Protein AF-A0A183U021-F1 (afdb_monomer_lite)

pLDDT: mean 87.85, std 13.64, range [35.78, 98.44]

Foldseek 3Di:
DDDPPCPCALVVLLVVLLVVQVVCCVVPVDGDSPVSSVVVCVVPNRNHPDPVSSVVSVVVNVCCVLCVDDDDDPVCVVVLVVLCVDPVSVVVVVVVVVSNVVSVVVPDDDDDCVQQVVCVPPLNVVQDPDNVQGDGPVFAAFQDDDWDPGPRLGDHRWGQCQDPPGGSPDIGHDDGDPRCPRSVVSCCVVVVPPDDDDPDPPPPPPPVPPPPD

Sequence (213 aa):
MGDAFSNGGGRSGAFIALDANLELMKKTDQIDVYEYAKTMVNSRPHLVDSVDQYQFIYDALAEAVLCNIEPIAMWQLKERSSMYKARRDRQLMEAQDAYENKLLVMLTPTLRIGDCAGGHRLENRGKNRDVMVVPPDHARPYLQTLHGESKDYTYINAVEVDGFTRKNEFIVTEWPKLSTIDSFWTLVFDHSCHTIVNLSNQGNSRVSRLNYS

Secondary structure (DSSP, 8-state):
-------S-THHHHHHHHHHHHHHHHHHS---HHHHHHHHHHHSTTSS--HHHHHHHHHHHHHHHHH---PPPGGGHHHHHHHTTSHHHHHHHHHHHHHHHHHHHHHSPPPPTTTTHHHHSHHHHTT-S-TT----TTTPPPP-S--SS-S-TT--SEEEE--SSSTT-EEEEPPPPGGGHHHHHHHHHHTT---------GGGTTSGGGS--

Structure (mmCIF, N/CA/C/O backbone):
data_AF-A0A183U021-F1
#
_entry.id   AF-A0A183U021-F1
#
loop_
_atom_site.group_PDB
_atom_site.id
_atom_site.type_symbol
_atom_site.label_atom_id
_atom_site.label_alt_id
_atom_site.label_comp_id
_atom_site.label_asym_id
_atom_site.label_entity_id
_atom_site.label_seq_id
_atom_site.pdbx_PDB_ins_code
_atom_site.Cartn_x
_atom_site.Cartn_y
_atom_site.Cartn_z
_atom_site.occupancy
_atom_site.B_iso_or_equiv
_atom_site.auth_seq_id
_atom_site.auth_comp_id
_atom_site.auth_asym_id
_atom_site.auth_atom_id
_atom_site.pdbx_PDB_model_num
ATOM 1 N N . MET A 1 1 ? -22.119 -6.445 -17.252 1.00 36.25 1 MET A N 1
ATOM 2 C CA . MET A 1 1 ? -22.147 -7.099 -15.927 1.00 36.25 1 MET A CA 1
ATOM 3 C C . MET A 1 1 ? -22.820 -6.098 -15.010 1.00 36.25 1 MET A C 1
ATOM 5 O O . MET A 1 1 ? -22.383 -4.958 -15.012 1.00 36.25 1 MET A O 1
ATOM 9 N N . GLY A 1 2 ? -23.987 -6.451 -14.467 1.00 39.41 2 GLY A N 1
ATOM 10 C CA . GLY A 1 2 ? -24.996 -5.491 -14.005 1.00 39.41 2 GLY A CA 1
ATOM 11 C C . GLY A 1 2 ? -24.520 -4.563 -12.893 1.00 39.41 2 GLY A C 1
ATOM 12 O O . GLY A 1 2 ? -23.784 -4.989 -12.005 1.00 39.41 2 GLY A O 1
ATOM 13 N N . ASP A 1 3 ? -24.981 -3.316 -12.953 1.00 41.06 3 ASP A N 1
ATOM 14 C CA . ASP A 1 3 ? -24.876 -2.354 -11.865 1.00 41.06 3 ASP A CA 1
ATOM 15 C C . ASP A 1 3 ? -25.436 -2.987 -10.588 1.00 41.06 3 ASP A C 1
ATOM 17 O O . ASP A 1 3 ? -26.633 -3.260 -10.470 1.00 41.06 3 ASP A O 1
ATOM 21 N N . ALA A 1 4 ? -24.552 -3.276 -9.633 1.00 50.56 4 ALA A N 1
ATOM 22 C CA . ALA A 1 4 ? -24.948 -3.704 -8.305 1.00 50.56 4 ALA A CA 1
ATOM 23 C C . ALA A 1 4 ? -25.641 -2.518 -7.625 1.00 50.56 4 ALA A C 1
ATOM 25 O O . ALA A 1 4 ? -24.990 -1.652 -7.036 1.00 50.56 4 ALA A O 1
ATOM 26 N N . PHE A 1 5 ? -26.968 -2.451 -7.731 1.00 52.06 5 PHE A N 1
ATOM 27 C CA . PHE A 1 5 ? -27.767 -1.527 -6.939 1.00 52.06 5 PHE A CA 1
ATOM 28 C C . PHE A 1 5 ? -27.429 -1.750 -5.459 1.00 52.06 5 PHE A C 1
ATOM 30 O O . PHE A 1 5 ? -27.708 -2.803 -4.887 1.00 52.06 5 PHE A O 1
ATOM 37 N N . SER A 1 6 ? -26.776 -0.762 -4.844 1.00 72.25 6 SER A N 1
ATOM 38 C CA . SER A 1 6 ? -26.414 -0.781 -3.429 1.00 72.25 6 SER A CA 1
ATOM 39 C C . SER A 1 6 ? -27.700 -0.730 -2.603 1.00 72.25 6 SER A C 1
ATOM 41 O O . SER A 1 6 ? -28.287 0.333 -2.430 1.00 72.25 6 SER A O 1
ATOM 43 N N . ASN A 1 7 ? -28.149 -1.873 -2.087 1.00 75.50 7 ASN A N 1
ATOM 44 C CA . ASN A 1 7 ? -29.400 -2.030 -1.328 1.00 75.50 7 ASN A CA 1
ATOM 45 C C . ASN A 1 7 ? -29.380 -1.382 0.077 1.00 75.50 7 ASN A C 1
ATOM 47 O O . ASN A 1 7 ? -30.293 -1.602 0.875 1.00 75.50 7 ASN A O 1
ATOM 51 N N . GLY A 1 8 ? -28.341 -0.606 0.403 1.00 76.25 8 GLY A N 1
ATOM 52 C CA . GLY A 1 8 ? -28.114 -0.035 1.735 1.00 76.25 8 GLY A CA 1
ATOM 53 C C . GLY A 1 8 ? -27.803 -1.080 2.813 1.00 76.25 8 GLY A C 1
ATOM 54 O O . GLY A 1 8 ? -27.891 -0.763 3.996 1.00 76.25 8 GLY A O 1
ATOM 55 N N . GLY A 1 9 ? -27.484 -2.315 2.414 1.00 80.50 9 GLY A N 1
ATOM 56 C CA . GLY A 1 9 ? -26.961 -3.394 3.248 1.00 80.50 9 GLY A CA 1
ATOM 57 C C . GLY A 1 9 ? -25.499 -3.708 2.915 1.00 80.50 9 GLY A C 1
ATOM 58 O O . GLY A 1 9 ? -24.868 -3.048 2.081 1.00 80.50 9 GLY A O 1
ATOM 59 N N . GLY A 1 10 ? -24.927 -4.690 3.605 1.00 86.12 10 GLY A N 1
ATOM 60 C CA . GLY A 1 10 ? -23.540 -5.117 3.446 1.00 86.12 10 GLY A CA 1
ATOM 61 C C . GLY A 1 10 ? -22.522 -4.089 3.939 1.00 86.12 10 GLY A C 1
ATOM 62 O O . GLY A 1 10 ? -22.093 -4.138 5.087 1.00 86.12 10 GLY A O 1
ATOM 63 N N . ARG A 1 11 ? -22.146 -3.118 3.091 1.00 88.38 11 ARG A N 1
ATOM 64 C CA . ARG A 1 11 ? -21.171 -2.062 3.448 1.00 88.38 11 ARG A CA 1
ATOM 65 C C . ARG A 1 11 ? -21.689 -1.156 4.562 1.00 88.38 11 ARG A C 1
ATOM 67 O O . ARG A 1 11 ? -20.953 -0.843 5.489 1.00 88.38 11 ARG A O 1
ATOM 74 N N . SER A 1 12 ? -22.960 -0.759 4.480 1.00 90.75 12 SER A N 1
ATOM 75 C CA . SER A 1 12 ? -23.596 0.054 5.521 1.00 90.75 12 SER A CA 1
ATOM 76 C C . SER A 1 12 ? -23.702 -0.709 6.839 1.00 90.75 12 SER A C 1
ATOM 78 O O . SER A 1 12 ? -23.465 -0.126 7.889 1.00 90.75 12 SER A O 1
ATOM 80 N N . GLY A 1 13 ? -24.000 -2.012 6.794 1.00 91.56 13 GLY A N 1
ATOM 81 C CA . GLY A 1 13 ? -24.032 -2.846 7.994 1.00 91.56 13 GLY A CA 1
ATOM 82 C C . GLY A 1 13 ? -22.661 -3.041 8.613 1.00 91.56 13 GLY A C 1
ATOM 83 O O . GLY A 1 13 ? -22.530 -2.865 9.815 1.00 91.56 13 GLY A O 1
ATOM 84 N N . ALA A 1 14 ? -21.636 -3.312 7.801 1.00 92.25 14 ALA A N 1
ATOM 85 C CA . ALA A 1 14 ? -20.259 -3.387 8.276 1.00 92.25 14 ALA A CA 1
ATOM 86 C C . ALA A 1 14 ? -19.820 -2.077 8.944 1.00 92.25 14 ALA A C 1
ATOM 88 O O . ALA A 1 14 ? -19.274 -2.107 10.039 1.00 92.25 14 ALA A O 1
ATOM 89 N N . PHE A 1 15 ? -20.133 -0.926 8.342 1.00 92.88 15 PHE A N 1
ATOM 90 C CA . PHE A 1 15 ? -19.835 0.377 8.936 1.00 92.88 15 PHE A CA 1
ATOM 91 C C . PHE A 1 15 ? -20.533 0.583 10.290 1.00 92.88 15 PHE A C 1
ATOM 93 O O . PHE A 1 15 ? -19.874 0.933 11.263 1.00 92.88 15 PHE A O 1
ATOM 100 N N . ILE A 1 16 ? -21.844 0.325 10.372 1.00 92.94 16 ILE A N 1
ATOM 101 C CA . ILE A 1 16 ? -22.611 0.471 11.622 1.00 92.94 16 ILE A CA 1
ATOM 102 C C . ILE A 1 16 ? -22.095 -0.502 12.693 1.00 92.94 16 ILE A C 1
ATOM 104 O O . ILE A 1 16 ? -21.970 -0.123 13.855 1.00 92.94 16 ILE A O 1
ATOM 108 N N . ALA A 1 17 ? -21.767 -1.739 12.309 1.00 93.75 17 ALA A N 1
ATOM 109 C CA . ALA A 1 17 ? -21.214 -2.747 13.210 1.00 93.75 17 ALA A CA 1
ATOM 110 C C . ALA A 1 17 ? -19.891 -2.297 13.827 1.00 93.75 17 ALA A C 1
ATOM 112 O O . ALA A 1 17 ? -19.693 -2.445 15.034 1.00 93.75 17 ALA A O 1
ATOM 113 N N . LEU A 1 18 ? -19.003 -1.757 12.990 1.00 94.56 18 LEU A N 1
ATOM 114 C CA . LEU A 1 18 ? -17.706 -1.242 13.402 1.00 94.56 18 LEU A CA 1
ATOM 115 C C . LEU A 1 18 ? -17.866 -0.061 14.352 1.00 94.56 18 LEU A C 1
ATOM 117 O O . LEU A 1 18 ? -17.323 -0.093 15.451 1.00 94.56 18 LEU A O 1
ATOM 121 N N . ASP A 1 19 ? -18.650 0.940 13.962 1.00 94.62 19 ASP A N 1
ATOM 122 C CA . ASP A 1 19 ? -18.864 2.149 14.757 1.00 94.62 19 ASP A CA 1
ATOM 123 C C . ASP A 1 19 ? -19.450 1.825 16.140 1.00 94.62 19 ASP A C 1
ATOM 125 O O . ASP A 1 19 ? -18.900 2.222 17.170 1.00 94.62 19 ASP A O 1
ATOM 129 N N . ALA A 1 20 ? -20.490 0.987 16.182 1.00 94.19 20 ALA A N 1
ATOM 130 C CA . ALA A 1 20 ? -21.131 0.591 17.431 1.00 94.19 20 ALA A CA 1
ATOM 131 C C . ALA A 1 20 ? -20.189 -0.189 18.366 1.00 94.19 20 ALA A C 1
ATOM 133 O O . ALA A 1 20 ? -20.184 0.052 19.575 1.00 94.19 20 ALA A O 1
ATOM 134 N N . ASN A 1 21 ? -19.362 -1.092 17.825 1.00 95.44 21 ASN A N 1
ATOM 135 C CA . ASN A 1 21 ? -18.386 -1.835 18.627 1.00 95.44 21 ASN A CA 1
ATOM 136 C C . ASN A 1 21 ? -17.225 -0.949 19.100 1.00 95.44 21 ASN A C 1
ATOM 138 O O . ASN A 1 21 ? -16.778 -1.098 20.234 1.00 95.44 21 ASN A O 1
ATOM 142 N N . LEU A 1 22 ? -16.762 0.003 18.285 1.00 93.69 22 LEU A N 1
ATOM 143 C CA . LEU A 1 22 ? -15.733 0.964 18.694 1.00 93.69 22 LEU A CA 1
ATOM 144 C C . LEU A 1 22 ? -16.237 1.902 19.797 1.00 93.69 22 LEU A C 1
ATOM 146 O O . LEU A 1 22 ? -15.482 2.245 20.709 1.00 93.69 22 LEU A O 1
ATOM 150 N N . GLU A 1 23 ? -17.506 2.314 19.753 1.00 93.62 23 GLU A N 1
ATOM 151 C CA . GLU A 1 23 ? -18.123 3.056 20.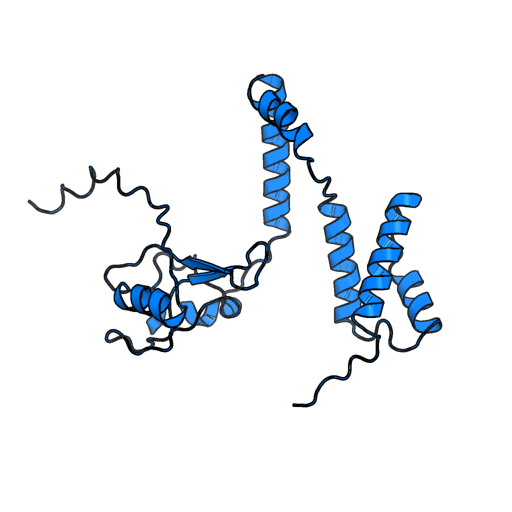853 1.00 93.62 23 GLU A CA 1
ATOM 152 C C . GLU A 1 23 ? -18.264 2.220 22.126 1.00 93.62 23 GLU A C 1
ATOM 154 O O . GLU A 1 23 ? -18.014 2.739 23.219 1.00 93.62 23 GLU A O 1
ATOM 159 N N . LEU A 1 24 ? -18.675 0.953 22.000 1.00 93.44 24 LEU A N 1
ATOM 160 C CA . LEU A 1 24 ? -18.778 0.041 23.137 1.00 93.44 24 LEU A CA 1
ATOM 161 C C . LEU A 1 24 ? -17.409 -0.125 23.802 1.00 93.44 24 LEU A C 1
ATOM 163 O O . LEU A 1 24 ? -17.285 0.099 25.003 1.00 93.44 24 LEU A O 1
ATOM 167 N N . MET A 1 25 ? -16.372 -0.397 23.010 1.00 93.56 25 MET A N 1
ATOM 168 C CA . MET A 1 25 ? -14.994 -0.523 23.479 1.00 93.56 25 MET A CA 1
ATOM 169 C C . MET A 1 25 ? -14.553 0.711 24.276 1.00 93.56 25 MET A C 1
ATOM 171 O O . MET A 1 25 ? -14.042 0.578 25.382 1.00 93.56 25 MET A O 1
ATOM 175 N N . LYS A 1 26 ? -14.834 1.925 23.786 1.00 91.06 26 LYS A N 1
ATOM 176 C CA . LYS A 1 26 ? -14.498 3.170 24.504 1.00 91.06 26 LYS A CA 1
ATOM 177 C C . LYS A 1 26 ? -15.216 3.324 25.850 1.00 91.06 26 LYS A C 1
ATOM 179 O O . LYS A 1 26 ? -14.703 4.013 26.727 1.00 91.06 26 LYS A O 1
ATOM 184 N N . LYS A 1 27 ? -16.418 2.758 26.003 1.00 93.25 27 LYS A N 1
ATOM 185 C CA . LYS A 1 27 ? -17.260 2.916 27.205 1.00 93.25 27 LYS A CA 1
ATOM 186 C C . LYS A 1 27 ? -17.056 1.797 28.223 1.00 93.25 27 LYS A C 1
ATOM 188 O O . LYS A 1 27 ? -17.118 2.061 29.421 1.00 93.25 27 LYS A O 1
ATOM 193 N N . THR A 1 28 ? -16.875 0.563 27.761 1.00 93.94 28 THR A N 1
ATOM 194 C CA . THR A 1 28 ? -16.909 -0.638 28.609 1.00 93.94 28 THR A CA 1
ATOM 195 C C . THR A 1 28 ? -15.689 -1.536 28.456 1.00 93.94 28 THR A C 1
ATOM 197 O O . THR A 1 28 ? -15.641 -2.557 29.135 1.00 93.94 28 THR A O 1
ATOM 200 N N . ASP A 1 29 ? -14.738 -1.195 27.579 1.00 90.62 29 ASP A N 1
ATOM 201 C CA . ASP A 1 29 ? -13.562 -2.019 27.254 1.00 90.62 29 ASP A CA 1
ATOM 202 C C . ASP A 1 29 ? -13.941 -3.439 26.785 1.00 90.62 29 ASP A C 1
ATOM 204 O O . ASP A 1 29 ? -13.293 -4.436 27.093 1.00 90.62 29 ASP A O 1
ATOM 208 N N . GLN A 1 30 ? -15.070 -3.546 26.071 1.00 92.31 30 GLN A N 1
ATOM 209 C CA . GLN A 1 30 ? -15.606 -4.804 25.546 1.00 92.31 30 GLN A CA 1
ATOM 210 C C . GLN A 1 30 ? -16.007 -4.650 24.080 1.00 92.31 30 GLN A C 1
ATOM 212 O O . GLN A 1 30 ? -16.385 -3.569 23.634 1.00 92.31 30 GLN A O 1
ATOM 217 N N . ILE A 1 31 ? -15.944 -5.759 23.347 1.00 93.19 31 ILE A N 1
ATOM 218 C CA . ILE A 1 31 ? -16.378 -5.880 21.953 1.00 93.19 31 ILE A CA 1
ATOM 219 C C . ILE A 1 31 ? -17.309 -7.091 21.870 1.00 93.19 31 ILE A C 1
ATOM 221 O O . ILE A 1 31 ? -16.981 -8.153 22.398 1.00 93.19 31 ILE A O 1
ATOM 225 N N . ASP A 1 32 ? -18.445 -6.947 21.187 1.00 93.12 32 ASP A N 1
ATOM 226 C CA . ASP A 1 32 ? -19.405 -8.035 20.968 1.00 93.12 32 ASP A CA 1
ATOM 227 C C . ASP A 1 32 ? -19.948 -8.003 19.534 1.00 93.12 32 ASP A C 1
ATOM 229 O O . ASP A 1 32 ? -21.079 -7.606 19.247 1.00 93.12 32 ASP A O 1
ATOM 233 N N . VAL A 1 33 ? -19.111 -8.435 18.591 1.00 93.69 33 VAL A N 1
ATOM 234 C CA . VAL A 1 33 ? -19.465 -8.428 17.165 1.00 93.69 33 VAL A CA 1
ATOM 235 C C . VAL A 1 33 ? -20.718 -9.261 16.882 1.00 93.69 33 VAL A C 1
ATOM 237 O O . VAL A 1 33 ? -21.526 -8.882 16.033 1.00 93.69 33 VAL A O 1
ATOM 240 N N . TYR A 1 34 ? -20.908 -10.372 17.599 1.00 92.81 34 TYR A N 1
ATOM 241 C CA . TYR A 1 34 ? -22.006 -11.300 17.350 1.00 92.81 34 TYR A CA 1
ATOM 242 C C . TYR A 1 34 ? -23.359 -10.704 17.738 1.00 92.81 34 TYR A C 1
ATOM 244 O O . TYR A 1 34 ? -24.281 -10.704 16.916 1.00 92.81 34 TYR A O 1
ATOM 252 N N . GLU A 1 35 ? -23.494 -10.169 18.954 1.00 92.00 35 GLU A N 1
ATOM 253 C CA . GLU A 1 35 ? -24.783 -9.643 19.408 1.00 92.00 35 GLU A CA 1
ATOM 254 C C . GLU A 1 35 ? -25.172 -8.379 18.629 1.00 92.00 35 GLU A C 1
ATOM 256 O O . GLU A 1 35 ? -26.341 -8.215 18.258 1.00 92.00 35 GLU A O 1
ATOM 261 N N . TYR A 1 36 ? -24.198 -7.535 18.262 1.00 90.81 36 TYR A N 1
ATOM 262 C CA . TYR A 1 36 ? -24.445 -6.403 17.365 1.00 90.81 36 TYR A CA 1
ATOM 263 C C . TYR A 1 36 ? -24.876 -6.865 15.971 1.00 90.81 36 TYR A C 1
ATOM 265 O O . TYR A 1 36 ? -25.894 -6.382 15.470 1.00 90.81 36 TYR A O 1
ATOM 273 N N . ALA A 1 37 ? -24.170 -7.821 15.352 1.00 90.75 37 ALA A N 1
ATOM 274 C CA . ALA A 1 37 ? -24.537 -8.377 14.045 1.00 90.75 37 ALA A CA 1
ATOM 275 C C . ALA A 1 37 ? -25.954 -8.963 14.054 1.00 90.75 37 ALA A C 1
ATOM 277 O O . ALA A 1 37 ? -26.769 -8.644 13.186 1.00 90.75 37 ALA A O 1
ATOM 278 N N . LYS A 1 38 ? -26.284 -9.750 15.079 1.00 90.94 38 LYS A N 1
ATOM 279 C CA . LYS A 1 38 ? -27.615 -10.328 15.276 1.00 90.94 38 LYS A CA 1
ATOM 280 C C . LYS A 1 38 ? -28.687 -9.249 15.430 1.00 90.94 38 LYS A C 1
ATOM 282 O O . LYS A 1 38 ? -29.719 -9.310 14.764 1.00 90.94 38 LYS A O 1
ATOM 287 N N . THR A 1 39 ? -28.441 -8.240 16.263 1.00 91.56 39 THR A N 1
ATOM 288 C CA . THR A 1 39 ? -29.362 -7.111 16.470 1.00 91.56 39 THR A CA 1
ATOM 289 C C . THR A 1 39 ? -29.603 -6.336 15.175 1.00 91.56 39 THR A C 1
ATOM 291 O O . THR A 1 39 ? -30.745 -6.001 14.849 1.00 91.56 39 THR A O 1
ATOM 294 N N . MET A 1 40 ? -28.551 -6.098 14.393 1.00 89.44 40 MET A N 1
ATOM 295 C CA . MET A 1 40 ? -28.640 -5.428 13.097 1.00 89.44 40 MET A CA 1
ATOM 296 C C . MET A 1 40 ? -29.451 -6.228 12.076 1.00 89.44 40 MET A C 1
ATOM 298 O O . MET A 1 40 ? -30.346 -5.665 11.449 1.00 89.44 40 MET A O 1
ATOM 302 N N . VAL A 1 41 ? -29.189 -7.532 11.939 1.00 89.50 41 VAL A N 1
ATOM 303 C CA . VAL A 1 41 ? -29.922 -8.408 11.007 1.00 89.50 41 VAL A CA 1
ATOM 304 C C . VAL A 1 41 ? -31.398 -8.534 11.401 1.00 89.50 41 VAL A C 1
ATOM 306 O O . VAL A 1 41 ? -32.262 -8.519 10.526 1.00 89.50 41 VAL A O 1
ATOM 309 N N . ASN A 1 42 ? -31.701 -8.575 12.703 1.00 90.94 42 ASN A N 1
ATOM 310 C CA . ASN A 1 42 ? -33.078 -8.563 13.209 1.00 90.94 42 ASN A CA 1
ATOM 311 C C . ASN A 1 42 ? -33.797 -7.235 12.936 1.00 90.94 42 ASN A C 1
ATOM 313 O O . ASN A 1 42 ? -35.000 -7.225 12.689 1.00 90.94 42 ASN A O 1
ATOM 317 N N . SER A 1 43 ? -33.070 -6.116 12.985 1.00 89.88 43 SER A N 1
ATOM 318 C CA . SER A 1 43 ? -33.632 -4.783 12.730 1.00 89.88 43 SER A CA 1
ATOM 319 C C . SER A 1 43 ? -33.867 -4.544 11.239 1.00 89.88 43 SER A C 1
ATOM 321 O O . SER A 1 43 ? -34.841 -3.900 10.851 1.00 89.88 43 SER A O 1
ATOM 323 N N . ARG A 1 44 ? -32.973 -5.060 10.389 1.00 89.00 44 ARG A N 1
ATOM 324 C CA . ARG A 1 44 ? -33.093 -5.002 8.935 1.00 89.00 44 ARG A CA 1
ATOM 325 C C . ARG A 1 44 ? -32.407 -6.219 8.300 1.00 89.00 44 ARG A C 1
ATOM 327 O O . ARG A 1 44 ? -31.180 -6.320 8.367 1.00 89.00 44 ARG A O 1
ATOM 334 N N . PRO A 1 45 ? -33.160 -7.099 7.619 1.00 86.69 45 PRO A N 1
ATOM 335 C CA . PRO A 1 45 ? -32.580 -8.224 6.894 1.00 86.69 45 PRO A CA 1
ATOM 336 C C . PRO 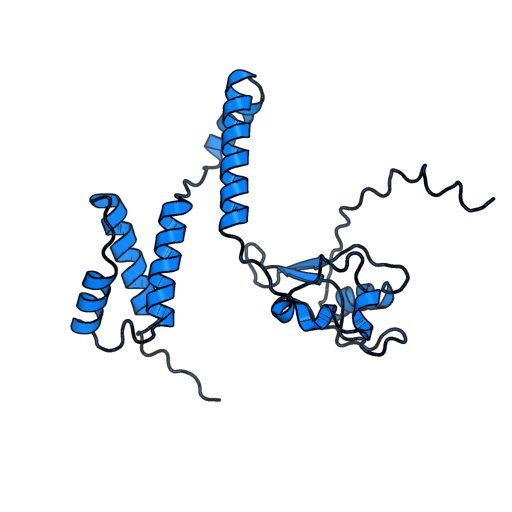A 1 45 ? -31.498 -7.782 5.895 1.00 86.69 45 PRO A C 1
ATOM 338 O O . PRO A 1 45 ? -31.606 -6.711 5.291 1.00 86.69 45 PRO A O 1
ATOM 341 N N . HIS A 1 46 ? -30.480 -8.626 5.701 1.00 85.50 46 HIS A N 1
ATOM 342 C CA . HIS A 1 46 ? -29.357 -8.419 4.768 1.00 85.50 46 HIS A CA 1
ATOM 343 C C . HIS A 1 46 ? -28.409 -7.250 5.100 1.00 85.50 46 HIS A C 1
ATOM 345 O O . HIS A 1 46 ? -27.694 -6.755 4.224 1.00 85.50 46 HIS A O 1
ATOM 351 N N . LEU A 1 47 ? -28.369 -6.788 6.358 1.00 86.62 47 LEU A N 1
ATOM 352 C CA . LEU A 1 47 ? -27.414 -5.749 6.761 1.00 86.62 47 LEU A CA 1
ATOM 353 C C . LEU A 1 47 ? -25.969 -6.272 6.811 1.00 86.62 47 LEU A C 1
ATOM 355 O O . LEU A 1 47 ? -25.072 -5.582 6.335 1.00 86.62 47 LEU A O 1
ATOM 359 N N . VAL A 1 48 ? -25.763 -7.496 7.305 1.00 87.88 48 VAL A N 1
ATOM 360 C CA . VAL A 1 48 ? -24.505 -8.255 7.222 1.00 87.88 48 VAL A CA 1
ATOM 361 C C . VAL A 1 48 ? -24.859 -9.625 6.651 1.00 87.88 48 VAL A C 1
ATOM 363 O O . VAL A 1 48 ? -25.497 -10.428 7.325 1.00 87.88 48 VAL A O 1
ATOM 366 N N . ASP A 1 49 ? -24.542 -9.836 5.377 1.00 85.75 49 ASP A N 1
ATOM 367 C CA . ASP A 1 49 ? -25.044 -10.972 4.584 1.00 85.75 49 ASP A CA 1
ATOM 368 C C . ASP A 1 49 ? -23.918 -11.950 4.210 1.00 85.75 49 ASP A C 1
ATOM 370 O O . ASP A 1 49 ? -24.125 -13.160 4.171 1.00 85.75 49 ASP A O 1
ATOM 374 N N . SER A 1 50 ? -22.697 -11.439 4.024 1.00 90.06 50 SER A N 1
ATOM 375 C CA . SER A 1 50 ? -21.546 -12.254 3.629 1.00 90.06 50 SER A CA 1
ATOM 376 C C . SER A 1 50 ? -20.639 -12.606 4.807 1.00 90.06 50 SER A C 1
ATOM 378 O O . SER A 1 50 ? -20.369 -11.774 5.678 1.00 90.06 50 SER A O 1
ATOM 380 N N . VAL A 1 51 ? -20.079 -13.819 4.766 1.00 91.62 51 VAL A N 1
ATOM 381 C CA . VAL A 1 51 ? -18.987 -14.246 5.653 1.00 91.62 51 VAL A CA 1
ATOM 382 C C . VAL A 1 51 ? -17.797 -13.293 5.543 1.00 91.62 51 VAL A C 1
ATOM 384 O O . VAL A 1 51 ? -17.226 -12.941 6.568 1.00 91.62 51 VAL A O 1
ATOM 387 N N . ASP A 1 52 ? -17.487 -12.796 4.345 1.00 91.81 52 ASP A N 1
ATOM 388 C CA . ASP A 1 52 ? -16.373 -11.865 4.129 1.00 91.81 52 ASP A CA 1
ATOM 389 C C . ASP A 1 52 ? -16.619 -10.519 4.826 1.00 91.81 52 ASP A C 1
ATOM 391 O O . ASP A 1 52 ? -15.700 -9.912 5.365 1.00 91.81 52 ASP A O 1
ATOM 395 N N . GLN A 1 53 ? -17.874 -10.052 4.861 1.00 91.81 53 GLN A N 1
ATOM 396 C CA . GLN A 1 53 ? -18.240 -8.832 5.592 1.00 91.81 53 GLN A CA 1
ATOM 397 C C . GLN A 1 53 ? -18.116 -9.047 7.096 1.00 91.81 53 GLN A C 1
ATOM 399 O O . GLN A 1 53 ? -17.626 -8.172 7.802 1.00 91.81 53 GLN A O 1
ATOM 404 N N . TYR A 1 54 ? -18.555 -10.208 7.581 1.00 93.44 54 TYR A N 1
ATOM 405 C CA . TYR A 1 54 ? -18.440 -10.566 8.988 1.00 93.44 54 TYR A CA 1
ATOM 406 C C . TYR A 1 54 ? -16.969 -10.670 9.413 1.00 93.44 54 TYR A C 1
ATOM 408 O O . TYR A 1 54 ? -16.586 -10.055 10.402 1.00 93.44 54 TYR A O 1
ATOM 416 N N . GLN A 1 55 ? -16.131 -11.357 8.629 1.00 94.62 55 GLN A N 1
ATOM 417 C CA . GLN A 1 55 ? -14.681 -11.437 8.837 1.00 94.62 55 GLN A CA 1
ATOM 418 C C . GLN A 1 55 ? -14.027 -10.054 8.814 1.00 94.62 55 GLN A C 1
ATOM 420 O O . GLN A 1 55 ? -13.314 -9.713 9.750 1.00 94.62 55 GLN A O 1
ATOM 425 N N . PHE A 1 56 ? -14.363 -9.217 7.828 1.00 94.62 56 PHE A N 1
ATOM 426 C CA . PHE A 1 56 ? -13.859 -7.847 7.748 1.00 94.62 56 PHE A CA 1
ATOM 427 C C . PHE A 1 56 ? -14.169 -7.026 9.009 1.00 94.62 56 PHE A C 1
ATOM 429 O O . PHE A 1 56 ? -13.318 -6.263 9.458 1.00 94.62 56 PHE A O 1
ATOM 436 N N . ILE A 1 57 ? -15.357 -7.185 9.610 1.00 95.00 57 ILE A N 1
ATOM 437 C CA . ILE A 1 57 ? -15.698 -6.493 10.863 1.00 95.00 57 ILE A CA 1
ATOM 438 C C . ILE A 1 57 ? -14.760 -6.931 11.998 1.00 95.00 57 ILE A C 1
ATOM 440 O O . ILE A 1 57 ? -14.280 -6.080 12.746 1.00 95.00 57 ILE A O 1
ATOM 444 N N . TYR A 1 58 ? -14.473 -8.231 12.123 1.00 95.00 58 TYR A N 1
ATOM 445 C CA . TYR A 1 58 ? -13.512 -8.726 13.116 1.00 95.00 58 TYR A CA 1
ATOM 446 C C . TYR A 1 58 ? -12.104 -8.198 12.863 1.00 95.00 58 TYR A C 1
ATOM 448 O O . TYR A 1 58 ? -11.480 -7.697 13.796 1.00 95.00 58 TYR A O 1
ATOM 456 N N . ASP A 1 59 ? -11.625 -8.286 11.624 1.00 93.69 59 ASP A N 1
ATOM 457 C CA . ASP A 1 59 ? -10.267 -7.882 11.263 1.00 93.69 59 ASP A CA 1
ATOM 458 C C . ASP A 1 59 ? -10.057 -6.382 11.504 1.00 93.69 59 ASP A C 1
ATOM 460 O O . ASP A 1 59 ? -9.080 -5.987 12.138 1.00 93.69 59 ASP A O 1
ATOM 464 N N . ALA A 1 60 ? -11.016 -5.544 11.101 1.00 94.38 60 ALA A N 1
ATOM 465 C CA . ALA A 1 60 ? -10.935 -4.100 11.300 1.00 94.38 60 ALA A CA 1
ATOM 466 C C . ALA A 1 60 ? -11.034 -3.691 12.783 1.00 94.38 60 ALA A C 1
ATOM 468 O O . ALA A 1 60 ? -10.358 -2.751 13.201 1.00 94.38 60 ALA A O 1
ATOM 469 N N . LEU A 1 61 ? -11.830 -4.390 13.606 1.00 94.75 61 LEU A N 1
ATOM 470 C CA . LEU A 1 61 ? -11.849 -4.150 15.058 1.00 94.75 61 LEU A CA 1
ATOM 471 C C . LEU A 1 61 ? -10.550 -4.603 15.722 1.00 94.75 61 LEU A C 1
ATOM 473 O O . LEU A 1 61 ? -10.023 -3.886 16.570 1.00 94.75 61 LEU A O 1
ATOM 477 N N . ALA A 1 62 ? -10.023 -5.764 15.332 1.00 92.44 62 ALA A N 1
ATOM 478 C CA . ALA A 1 62 ? -8.746 -6.253 15.830 1.00 92.44 62 ALA A CA 1
ATOM 479 C C . ALA A 1 62 ? -7.617 -5.271 15.490 1.00 92.44 62 ALA A C 1
ATOM 481 O O . ALA A 1 62 ? -6.833 -4.921 16.369 1.00 92.44 62 ALA A O 1
ATOM 482 N N . GLU A 1 63 ? -7.573 -4.762 14.256 1.00 91.50 63 GLU A N 1
ATOM 483 C CA . GLU A 1 63 ? -6.616 -3.733 13.848 1.00 91.50 63 GLU A CA 1
ATOM 484 C C . GLU A 1 63 ? -6.789 -2.445 14.662 1.00 91.50 63 GLU A C 1
ATOM 486 O O . GLU A 1 63 ? -5.808 -1.920 15.183 1.00 91.50 63 GLU A O 1
ATOM 491 N N . ALA A 1 64 ? -8.021 -1.963 14.856 1.00 91.12 64 ALA A N 1
ATOM 492 C CA . ALA A 1 64 ? -8.276 -0.760 15.648 1.00 91.12 64 ALA A CA 1
ATOM 493 C C . ALA A 1 64 ? -7.783 -0.892 17.102 1.00 91.12 64 ALA A C 1
ATOM 495 O O . ALA A 1 64 ? -7.172 0.041 17.628 1.00 91.12 64 ALA A O 1
ATOM 496 N N . VAL A 1 65 ? -7.999 -2.054 17.730 1.00 90.44 65 VAL A N 1
ATOM 497 C CA . VAL A 1 65 ? -7.526 -2.361 19.092 1.00 90.44 65 VAL A CA 1
ATOM 498 C C . VAL A 1 65 ? -6.001 -2.459 19.143 1.00 90.44 65 VAL A C 1
ATOM 500 O O . VAL A 1 65 ? -5.380 -1.917 20.054 1.00 90.44 65 VAL A O 1
ATOM 503 N N . LEU A 1 66 ? -5.385 -3.148 18.178 1.00 89.50 66 LEU A N 1
ATOM 504 C CA . LEU A 1 66 ? -3.936 -3.363 18.137 1.00 89.50 66 LEU A CA 1
ATOM 505 C C . LEU A 1 66 ? -3.166 -2.072 17.847 1.00 89.50 66 LEU A C 1
ATOM 507 O O . LEU A 1 66 ? -2.130 -1.822 18.464 1.00 89.50 66 LEU A O 1
ATOM 511 N N . CYS A 1 67 ? -3.661 -1.272 16.903 1.00 88.50 67 CYS A N 1
ATOM 512 C CA . CYS A 1 67 ? -3.042 -0.017 16.500 1.00 88.50 67 CYS A CA 1
ATOM 513 C C . CYS A 1 67 ? -3.221 1.073 17.550 1.00 88.50 67 CYS A C 1
ATOM 515 O O . CYS A 1 67 ? -2.289 1.850 17.743 1.00 88.50 67 CYS A O 1
ATOM 517 N N . ASN A 1 68 ? -4.397 1.140 18.192 1.00 84.94 68 ASN A N 1
ATOM 518 C CA . ASN A 1 68 ? -4.762 2.142 19.197 1.00 84.94 68 ASN A CA 1
ATOM 519 C C . ASN A 1 68 ? -4.171 3.534 18.888 1.00 84.94 68 ASN A C 1
ATOM 521 O O . ASN A 1 68 ? -3.427 4.113 19.681 1.00 84.94 68 ASN A O 1
ATOM 525 N N . ILE A 1 69 ? -4.415 4.016 17.664 1.00 81.44 69 ILE A N 1
ATOM 526 C CA . ILE A 1 69 ? -3.732 5.197 17.133 1.00 81.44 69 ILE A CA 1
ATOM 527 C C . ILE A 1 69 ? -4.217 6.425 17.892 1.00 81.44 69 ILE A C 1
ATOM 529 O O . ILE A 1 69 ? -5.386 6.798 17.800 1.00 81.44 69 ILE A O 1
ATOM 533 N N . GLU A 1 70 ? -3.290 7.102 18.559 1.00 83.25 70 GLU A N 1
ATOM 534 C CA . GLU A 1 70 ? -3.484 8.450 19.079 1.00 83.25 70 GLU A CA 1
ATOM 535 C C . GLU A 1 70 ? -2.775 9.442 18.147 1.00 83.25 70 GLU A C 1
ATOM 537 O O . GLU A 1 70 ? -1.544 9.554 18.178 1.00 83.25 70 GLU A O 1
ATOM 542 N N . PRO A 1 71 ? -3.513 10.149 17.266 1.00 86.19 71 PRO A N 1
ATOM 543 C CA . PRO A 1 71 ? -2.904 11.091 16.343 1.00 86.19 71 PRO A CA 1
ATOM 544 C C . PRO A 1 71 ? -2.174 12.199 17.097 1.00 86.19 71 PRO A C 1
ATOM 546 O O . PRO A 1 71 ? -2.736 12.860 17.971 1.00 86.19 71 PRO A O 1
ATOM 549 N N . ILE A 1 72 ? -0.926 12.443 16.709 1.00 87.88 72 ILE A N 1
ATOM 550 C CA . ILE A 1 72 ? -0.130 13.531 17.269 1.00 87.88 72 ILE A CA 1
ATOM 551 C C . ILE A 1 72 ? -0.568 14.823 16.596 1.00 87.88 72 ILE A C 1
ATOM 553 O O . ILE A 1 72 ? -0.422 15.000 15.384 1.00 87.88 72 ILE A O 1
ATOM 557 N N . ALA A 1 73 ? -1.066 15.760 17.386 1.00 92.75 73 ALA A N 1
ATOM 558 C CA . ALA A 1 73 ? -1.390 17.075 16.882 1.00 92.75 73 ALA A CA 1
ATOM 559 C C . ALA A 1 73 ? -0.122 17.897 16.603 1.00 92.75 73 ALA A C 1
ATOM 561 O O . ALA A 1 73 ? 0.894 17.779 17.291 1.00 92.75 73 ALA A O 1
ATOM 562 N N . MET A 1 74 ? -0.195 18.812 15.633 1.00 93.44 74 MET A N 1
ATOM 563 C CA . MET A 1 74 ? 0.962 19.607 15.191 1.00 93.44 74 MET A CA 1
ATOM 564 C C . MET A 1 74 ? 1.669 20.362 16.325 1.00 93.44 74 MET A C 1
ATOM 566 O O . MET A 1 74 ? 2.892 20.490 16.315 1.00 93.44 74 MET A O 1
ATOM 570 N N . TRP A 1 75 ? 0.928 20.845 17.326 1.00 91.56 75 TRP A N 1
ATOM 571 C CA . TRP A 1 75 ? 1.514 21.556 18.466 1.00 91.56 75 TRP A CA 1
ATOM 572 C C . TRP A 1 75 ? 2.332 20.645 19.395 1.00 91.56 75 TRP A C 1
ATOM 574 O O . TRP A 1 75 ? 3.277 21.118 20.024 1.00 91.56 75 TRP A O 1
ATOM 584 N N . GLN A 1 76 ? 2.023 19.346 19.445 1.00 92.19 76 GLN A N 1
ATOM 585 C CA . GLN A 1 76 ? 2.738 18.357 20.262 1.00 92.19 76 GLN A CA 1
ATOM 586 C C . GLN A 1 76 ? 4.077 17.948 19.628 1.00 92.19 76 GLN A C 1
ATOM 588 O O . GLN A 1 76 ? 4.981 17.484 20.324 1.00 92.19 76 GLN A O 1
ATOM 593 N N . LEU A 1 77 ? 4.261 18.167 18.319 1.00 90.19 77 LEU A N 1
ATOM 594 C CA . LEU A 1 77 ? 5.478 17.760 17.606 1.00 90.19 77 LEU A CA 1
ATOM 595 C C . LEU A 1 77 ? 6.748 18.400 18.168 1.00 90.19 77 LEU A C 1
ATOM 597 O O . LEU A 1 77 ? 7.798 17.758 18.181 1.00 90.19 77 LEU A O 1
ATOM 601 N N . LYS A 1 78 ? 6.678 19.647 18.651 1.00 89.94 78 LYS A N 1
ATOM 602 C CA . LYS A 1 78 ? 7.837 20.333 19.241 1.00 89.94 78 LYS A CA 1
ATOM 603 C C . LYS A 1 78 ? 8.328 19.613 20.495 1.00 89.94 78 LYS A C 1
ATOM 605 O O . LYS A 1 78 ? 9.534 19.428 20.663 1.00 89.94 78 LYS A O 1
ATOM 610 N N . GLU A 1 79 ? 7.395 19.225 21.356 1.00 87.75 79 GLU A N 1
ATOM 611 C CA . GLU A 1 79 ? 7.683 18.494 22.586 1.00 87.75 79 GLU A CA 1
ATOM 612 C C . GLU A 1 79 ? 8.258 17.115 22.259 1.00 87.75 79 GLU A C 1
ATOM 614 O O . GLU A 1 79 ? 9.382 16.823 22.671 1.00 87.75 79 GLU A O 1
ATOM 619 N N . ARG A 1 80 ? 7.591 16.338 21.394 1.00 84.69 80 ARG A N 1
ATOM 620 C CA . ARG A 1 80 ? 8.077 15.017 20.959 1.00 84.69 80 ARG A CA 1
ATOM 621 C C . ARG A 1 80 ? 9.465 15.087 20.315 1.00 84.69 80 ARG A C 1
ATOM 623 O O . ARG A 1 80 ? 10.350 14.309 20.649 1.00 84.69 80 ARG A O 1
ATOM 630 N N . SER A 1 81 ? 9.717 16.082 19.463 1.00 86.50 81 SER A N 1
ATOM 631 C CA . SER A 1 81 ? 11.037 16.282 18.841 1.00 86.50 81 SER A CA 1
ATOM 632 C C . SER A 1 81 ? 12.133 16.608 19.862 1.00 86.50 81 SER A C 1
ATOM 634 O O . SER A 1 81 ? 13.303 16.285 19.654 1.00 86.50 81 SER A O 1
ATOM 636 N N . SER A 1 82 ? 11.784 17.264 20.973 1.00 86.06 82 SER A N 1
ATOM 637 C CA . SER A 1 82 ? 12.742 17.590 22.031 1.00 86.06 82 SER A CA 1
ATOM 638 C C . SER A 1 82 ? 13.189 16.360 22.826 1.00 86.06 82 SER A C 1
ATOM 640 O O . SER A 1 82 ? 14.341 16.318 23.261 1.00 86.06 82 SER A O 1
ATOM 642 N N . MET A 1 83 ? 12.340 15.329 22.916 1.00 84.62 83 MET A N 1
ATOM 643 C CA . MET A 1 83 ? 12.636 14.076 23.621 1.00 84.62 83 MET A CA 1
ATOM 644 C C . MET A 1 83 ? 13.831 13.329 23.011 1.00 84.62 83 MET A C 1
ATOM 646 O O . MET A 1 83 ? 14.618 12.726 23.733 1.00 84.62 83 MET A O 1
ATOM 650 N N . TYR A 1 84 ? 14.087 13.460 21.705 1.00 82.50 84 TYR A N 1
ATOM 651 C CA . TYR A 1 84 ? 15.271 12.857 21.074 1.00 82.50 84 TYR A CA 1
ATOM 652 C C . TYR A 1 84 ? 16.613 13.500 21.500 1.00 82.50 84 TYR A C 1
ATOM 654 O O . TYR A 1 84 ? 17.687 12.954 21.206 1.00 82.50 84 TYR A O 1
ATOM 662 N N . LYS A 1 85 ? 16.596 14.651 22.194 1.00 82.81 85 LYS A N 1
ATOM 663 C CA . LYS A 1 85 ? 17.812 15.351 22.657 1.00 82.81 85 LYS A CA 1
ATOM 664 C C . LYS A 1 85 ? 18.343 14.807 23.982 1.00 82.81 85 LYS A C 1
ATOM 666 O O . LYS A 1 85 ? 19.558 14.698 24.141 1.00 82.81 85 LYS A O 1
ATOM 671 N N . ALA A 1 86 ? 17.464 14.479 24.927 1.00 82.50 86 ALA A N 1
ATOM 672 C CA . ALA A 1 86 ? 17.859 13.950 26.228 1.00 82.50 86 ALA A CA 1
ATOM 673 C C . ALA A 1 86 ? 18.112 12.437 26.139 1.00 82.50 86 ALA A C 1
ATOM 675 O O . ALA A 1 86 ? 17.328 11.695 25.558 1.00 82.50 86 ALA A O 1
ATOM 676 N N . ARG A 1 87 ? 19.211 11.947 26.729 1.00 80.06 87 ARG A N 1
ATOM 677 C CA . ARG A 1 87 ? 19.624 10.534 26.595 1.00 80.06 87 ARG A CA 1
ATOM 678 C C . ARG A 1 87 ? 18.588 9.541 27.141 1.00 80.06 87 ARG A C 1
ATOM 680 O O . ARG A 1 87 ? 18.409 8.485 26.547 1.00 80.06 87 ARG A O 1
ATOM 687 N N . ARG A 1 88 ? 17.938 9.868 28.264 1.00 81.31 88 ARG A N 1
ATOM 688 C CA . ARG A 1 88 ? 16.897 9.027 28.882 1.00 81.31 88 ARG A CA 1
ATOM 689 C C . ARG A 1 88 ? 15.652 8.951 27.997 1.00 81.31 88 ARG A C 1
ATOM 691 O O . ARG A 1 88 ? 15.158 7.861 27.737 1.00 81.31 88 ARG A O 1
ATOM 698 N N . ASP A 1 89 ? 15.196 10.098 27.510 1.00 83.88 89 ASP A N 1
ATOM 699 C CA . ASP A 1 89 ? 13.980 10.196 26.701 1.00 83.88 89 ASP A CA 1
ATOM 700 C C . ASP A 1 89 ? 14.186 9.580 25.312 1.00 83.88 89 ASP A C 1
ATOM 702 O O . ASP A 1 89 ? 13.289 8.926 24.788 1.00 83.88 89 ASP A O 1
ATOM 706 N N . ARG A 1 90 ? 15.405 9.657 24.762 1.00 85.50 90 ARG A N 1
ATOM 707 C CA . ARG A 1 90 ? 15.773 8.964 23.523 1.00 85.50 90 ARG A CA 1
ATOM 708 C C . ARG A 1 90 ? 15.580 7.449 23.609 1.00 85.50 90 ARG A C 1
ATOM 710 O O . ARG A 1 90 ? 15.042 6.877 22.673 1.00 85.50 90 ARG A O 1
ATOM 717 N N . GLN A 1 91 ? 15.984 6.806 24.708 1.00 87.88 91 GLN A N 1
ATOM 718 C CA . GLN A 1 91 ? 15.812 5.353 24.862 1.00 87.88 91 GLN A CA 1
ATOM 719 C C . GLN A 1 91 ? 14.334 4.949 24.879 1.00 87.88 91 GLN A C 1
ATOM 721 O O . GLN A 1 91 ? 13.973 3.915 24.326 1.00 87.88 91 GLN A O 1
ATOM 726 N N . LEU A 1 92 ? 13.480 5.773 25.494 1.00 87.19 92 LEU A N 1
ATOM 727 C CA . LEU A 1 92 ? 12.032 5.564 25.476 1.00 87.19 92 LEU A CA 1
ATOM 728 C C . LEU A 1 92 ? 11.467 5.711 24.056 1.00 87.19 92 LEU A C 1
ATOM 730 O O . LEU A 1 92 ? 10.666 4.878 23.644 1.00 87.19 92 LEU A O 1
ATOM 734 N N . MET A 1 93 ? 11.918 6.714 23.294 1.00 86.44 93 MET A N 1
ATOM 735 C CA . MET A 1 93 ? 11.491 6.908 21.901 1.00 86.44 93 MET A CA 1
ATOM 736 C C . MET A 1 93 ? 11.962 5.792 20.978 1.00 86.44 93 MET A C 1
ATOM 738 O O . MET A 1 93 ? 11.164 5.269 20.218 1.00 86.44 93 MET A O 1
ATOM 742 N N . GLU A 1 94 ? 13.212 5.350 21.092 1.00 89.31 94 GLU A N 1
ATOM 743 C CA . GLU A 1 94 ? 13.717 4.214 20.313 1.00 89.31 94 GLU A CA 1
ATOM 744 C C . GLU A 1 94 ? 12.933 2.925 20.610 1.00 89.31 94 GLU A C 1
ATOM 746 O O . GLU A 1 94 ? 12.644 2.153 19.696 1.00 89.31 94 GLU A O 1
ATOM 751 N N . ALA A 1 95 ? 12.550 2.694 21.871 1.00 89.56 95 ALA A N 1
ATOM 752 C CA . ALA A 1 95 ? 11.713 1.555 22.244 1.00 89.56 95 ALA A CA 1
ATOM 753 C C . ALA A 1 95 ? 10.292 1.662 21.665 1.00 89.56 95 ALA A C 1
ATOM 755 O O . ALA A 1 95 ? 9.750 0.659 21.196 1.00 89.56 95 ALA A O 1
ATOM 756 N N . GLN A 1 96 ? 9.708 2.864 21.668 1.00 88.00 96 GLN A N 1
ATOM 757 C CA . GLN A 1 96 ? 8.414 3.131 21.044 1.00 88.00 96 GLN A CA 1
ATOM 758 C C . GLN A 1 96 ? 8.475 2.927 19.525 1.00 88.00 96 GLN A C 1
ATOM 760 O O . GLN A 1 96 ? 7.687 2.153 18.991 1.00 88.00 96 GLN A O 1
ATOM 765 N N . ASP A 1 97 ? 9.450 3.529 18.845 1.00 88.88 97 ASP A N 1
ATOM 766 C CA . ASP A 1 97 ? 9.646 3.396 17.400 1.00 88.88 97 ASP A CA 1
ATOM 767 C C . ASP A 1 97 ? 9.880 1.921 17.014 1.00 88.88 97 ASP A C 1
ATOM 769 O O . ASP A 1 97 ? 9.383 1.442 15.995 1.00 88.88 97 ASP A O 1
ATOM 773 N N . ALA A 1 98 ? 10.607 1.153 17.834 1.00 91.56 98 ALA A N 1
ATOM 774 C CA . ALA A 1 98 ? 10.800 -0.281 17.614 1.00 91.56 98 ALA A CA 1
ATOM 775 C C . ALA A 1 98 ? 9.497 -1.085 17.768 1.00 91.56 98 ALA A C 1
ATOM 777 O O . ALA A 1 98 ? 9.259 -2.020 16.998 1.00 91.56 98 ALA A O 1
ATOM 778 N N . TYR A 1 99 ? 8.652 -0.730 18.740 1.00 90.38 99 TYR A N 1
ATOM 779 C CA . TYR A 1 99 ? 7.333 -1.337 18.915 1.00 90.38 99 TYR A CA 1
ATOM 780 C C . TYR A 1 99 ? 6.405 -1.017 17.736 1.00 90.38 99 TYR A C 1
ATOM 782 O O . TYR A 1 99 ? 5.824 -1.936 17.160 1.00 90.38 99 TYR A O 1
ATOM 790 N N . GLU A 1 100 ? 6.334 0.252 17.324 1.00 89.31 100 GLU A N 1
ATOM 791 C CA . GLU A 1 100 ? 5.540 0.707 16.175 1.00 89.31 100 GLU A CA 1
ATOM 792 C C . GLU A 1 100 ? 5.990 0.001 14.884 1.00 89.31 100 GLU A C 1
ATOM 794 O O . GLU A 1 100 ? 5.168 -0.567 14.166 1.00 89.31 100 GLU A O 1
ATOM 799 N N . ASN A 1 101 ? 7.300 -0.083 14.627 1.00 91.50 101 ASN A N 1
ATOM 800 C CA . ASN A 1 101 ? 7.832 -0.814 13.472 1.00 91.50 101 ASN A CA 1
ATOM 801 C C . ASN A 1 101 ? 7.494 -2.311 13.510 1.00 91.50 101 ASN A C 1
ATOM 803 O O . ASN A 1 101 ? 7.163 -2.899 12.481 1.00 91.50 101 ASN A O 1
ATOM 807 N N . LYS A 1 102 ? 7.555 -2.951 14.685 1.00 91.50 102 LYS A N 1
ATOM 808 C CA . LYS A 1 102 ? 7.171 -4.361 14.832 1.00 91.50 102 LYS A CA 1
ATOM 809 C C . LYS A 1 102 ? 5.686 -4.568 14.534 1.00 91.50 102 LYS A C 1
ATOM 811 O O . LYS A 1 102 ? 5.335 -5.556 13.891 1.00 91.50 102 LYS A O 1
ATOM 816 N N . LEU A 1 103 ? 4.837 -3.648 14.987 1.00 90.94 103 LEU A N 1
ATOM 817 C CA . LEU A 1 103 ? 3.405 -3.679 14.717 1.00 90.94 103 LEU A CA 1
ATOM 818 C C . LEU A 1 103 ? 3.121 -3.518 13.218 1.00 90.94 103 LEU A C 1
ATOM 820 O O . LEU A 1 103 ? 2.378 -4.320 12.658 1.00 90.94 103 LEU A O 1
ATOM 824 N N . LEU A 1 104 ? 3.784 -2.568 12.550 1.00 91.00 104 LEU A N 1
ATOM 825 C CA . LEU A 1 104 ? 3.681 -2.384 11.098 1.00 91.00 104 LEU A CA 1
ATOM 826 C C . LEU A 1 104 ? 4.047 -3.661 10.335 1.00 91.00 104 LEU A C 1
ATOM 828 O O . LEU A 1 104 ? 3.310 -4.075 9.444 1.00 91.00 104 LEU A O 1
ATOM 832 N N . VAL A 1 105 ? 5.145 -4.325 10.705 1.00 91.19 105 VAL A N 1
ATOM 833 C CA . VAL A 1 105 ? 5.558 -5.593 10.078 1.00 91.19 105 VAL A CA 1
ATOM 834 C C . VAL A 1 105 ? 4.529 -6.702 10.309 1.00 91.19 105 VAL A C 1
ATOM 836 O O . VAL A 1 105 ? 4.287 -7.498 9.408 1.00 91.19 105 VAL A O 1
ATOM 839 N N . MET A 1 106 ? 3.919 -6.760 11.494 1.00 89.50 106 MET A N 1
ATOM 840 C CA . MET A 1 106 ? 2.904 -7.764 11.826 1.00 89.50 106 MET A CA 1
ATOM 841 C C . MET A 1 106 ? 1.600 -7.566 11.043 1.00 89.50 106 MET A C 1
ATOM 843 O O . MET A 1 106 ? 0.978 -8.550 10.651 1.00 89.50 106 MET A O 1
ATOM 847 N N . LEU A 1 107 ? 1.189 -6.313 10.830 1.00 89.00 107 LEU A N 1
ATOM 848 C CA . LEU A 1 107 ? -0.044 -5.963 10.116 1.00 89.00 107 LEU A CA 1
ATOM 849 C C . LEU A 1 107 ? 0.128 -5.947 8.595 1.00 89.00 107 LEU A C 1
ATOM 851 O O . LEU A 1 107 ? -0.851 -6.077 7.867 1.00 89.00 107 LEU A O 1
ATOM 855 N N . THR A 1 108 ? 1.359 -5.800 8.100 1.00 89.94 108 THR A N 1
ATOM 856 C CA . THR A 1 108 ? 1.638 -5.814 6.660 1.00 89.94 108 THR A CA 1
ATOM 857 C C . THR A 1 108 ? 1.378 -7.214 6.092 1.00 89.94 108 THR A C 1
ATOM 859 O O . THR A 1 108 ? 2.065 -8.165 6.483 1.00 89.94 108 THR A O 1
ATOM 862 N N . PRO A 1 109 ? 0.440 -7.377 5.138 1.00 88.62 109 PRO A N 1
ATOM 863 C CA . PRO A 1 109 ? 0.183 -8.670 4.521 1.00 88.62 109 PRO A CA 1
ATOM 864 C C . PRO A 1 109 ? 1.433 -9.208 3.824 1.00 88.62 109 PRO A C 1
ATOM 866 O O . PRO A 1 109 ? 2.117 -8.499 3.084 1.00 88.62 109 PRO A O 1
ATOM 869 N N . THR A 1 110 ? 1.719 -10.492 4.027 1.00 89.50 110 THR A N 1
ATOM 870 C CA . THR A 1 110 ? 2.813 -11.156 3.314 1.00 89.50 110 THR A CA 1
ATOM 871 C C . THR A 1 110 ? 2.373 -11.498 1.894 1.00 89.50 110 THR A C 1
ATOM 873 O O . THR A 1 110 ? 1.450 -12.287 1.689 1.00 89.50 110 THR A O 1
ATOM 876 N N . LEU A 1 111 ? 3.048 -10.909 0.906 1.00 91.62 111 LEU A N 1
ATOM 877 C CA . LEU A 1 111 ? 2.818 -11.220 -0.503 1.00 91.62 111 LEU A CA 1
ATOM 878 C C . LEU A 1 111 ? 3.320 -12.631 -0.816 1.00 91.62 111 LEU A C 1
ATOM 880 O O . LEU A 1 111 ? 4.463 -12.992 -0.519 1.00 91.62 111 LEU A O 1
ATOM 884 N N . ARG A 1 112 ? 2.461 -13.442 -1.427 1.00 93.06 112 ARG A N 1
ATOM 885 C CA . ARG A 1 112 ? 2.804 -14.785 -1.891 1.00 93.06 112 ARG A CA 1
ATOM 886 C C . ARG A 1 112 ? 3.423 -14.688 -3.279 1.00 93.06 112 ARG A C 1
ATOM 888 O O . ARG A 1 112 ? 3.138 -13.778 -4.046 1.00 93.06 112 ARG A O 1
ATOM 895 N N . ILE A 1 113 ? 4.183 -15.712 -3.665 1.00 92.00 113 ILE A N 1
ATOM 896 C CA . ILE A 1 113 ? 4.756 -15.813 -5.022 1.00 92.00 113 ILE A CA 1
ATOM 897 C C . ILE A 1 113 ? 3.663 -15.702 -6.101 1.00 92.00 113 ILE A C 1
ATOM 899 O O . ILE A 1 113 ? 3.903 -15.137 -7.164 1.00 92.00 113 ILE A O 1
ATOM 903 N N . GLY A 1 114 ? 2.462 -16.223 -5.821 1.00 94.81 114 GLY A N 1
ATOM 904 C CA . GLY A 1 114 ? 1.312 -16.125 -6.721 1.00 94.81 114 GLY A CA 1
ATOM 905 C C . GLY A 1 114 ? 0.775 -14.702 -6.892 1.00 94.81 114 GLY A C 1
ATOM 906 O O . GLY A 1 114 ? 0.287 -14.387 -7.970 1.00 94.81 114 GLY A O 1
ATOM 907 N N . ASP A 1 115 ? 0.919 -13.842 -5.881 1.00 96.12 115 ASP A N 1
ATOM 908 C CA . ASP A 1 115 ? 0.508 -12.437 -5.961 1.00 96.12 115 ASP A CA 1
ATOM 909 C C . ASP A 1 115 ? 1.470 -11.623 -6.838 1.00 96.12 115 ASP A C 1
ATOM 911 O O . ASP A 1 115 ? 1.073 -10.601 -7.385 1.00 96.12 115 ASP A O 1
ATOM 915 N N . CYS A 1 116 ? 2.716 -12.086 -6.997 1.00 96.75 116 CYS A N 1
ATOM 916 C CA . CYS A 1 116 ? 3.777 -11.458 -7.795 1.00 96.75 116 CYS A CA 1
ATOM 917 C C . CYS A 1 116 ? 4.126 -12.270 -9.062 1.00 96.75 116 CYS A C 1
ATOM 919 O O . CYS A 1 116 ? 5.258 -12.220 -9.562 1.00 96.75 116 CYS A O 1
ATOM 921 N N . ALA A 1 117 ? 3.189 -13.079 -9.569 1.00 95.75 117 ALA A N 1
ATOM 922 C CA . ALA A 1 117 ? 3.451 -14.049 -10.628 1.00 95.75 117 ALA A CA 1
ATOM 923 C C . ALA A 1 117 ? 3.988 -13.392 -11.910 1.00 95.75 117 ALA A C 1
ATOM 925 O O . ALA A 1 117 ? 4.919 -13.924 -12.529 1.00 95.75 117 ALA A O 1
ATOM 926 N N . GLY A 1 118 ? 3.465 -12.219 -12.284 1.00 94.25 118 GLY A N 1
ATOM 927 C CA . GLY A 1 118 ? 3.874 -11.477 -13.476 1.00 94.25 118 GLY A CA 1
ATOM 928 C C . GLY A 1 118 ? 5.370 -11.165 -13.521 1.00 94.25 118 GLY A C 1
ATOM 929 O O . GLY A 1 118 ? 6.005 -11.336 -14.568 1.00 94.25 118 GLY A O 1
ATOM 930 N N . GLY A 1 119 ? 5.965 -10.786 -12.389 1.00 95.06 119 GLY A N 1
ATOM 931 C CA . GLY A 1 119 ? 7.395 -10.483 -12.314 1.00 95.06 119 GLY A CA 1
ATOM 932 C C . GLY A 1 119 ? 8.312 -11.698 -12.205 1.00 95.06 119 GLY A C 1
ATOM 933 O O . GLY A 1 119 ? 9.499 -11.602 -12.528 1.00 95.06 119 GLY A O 1
ATOM 934 N N . HIS A 1 120 ? 7.772 -12.862 -11.836 1.00 95.88 120 HIS A N 1
ATOM 935 C CA . HIS A 1 120 ? 8.512 -14.124 -11.786 1.00 95.88 120 HIS A CA 1
ATOM 936 C C . HIS A 1 120 ? 8.497 -14.924 -13.099 1.00 95.88 120 HIS A C 1
ATOM 938 O O . HIS A 1 120 ? 9.188 -15.951 -13.186 1.00 95.88 120 HIS A O 1
ATOM 944 N N . ARG A 1 121 ? 7.774 -14.466 -14.131 1.00 95.19 121 ARG A N 1
ATOM 945 C CA . ARG A 1 121 ? 7.821 -15.034 -15.492 1.00 95.19 121 ARG A CA 1
ATOM 946 C C . ARG A 1 121 ? 9.249 -15.007 -16.047 1.00 95.19 121 ARG A C 1
ATOM 948 O O . ARG A 1 121 ? 9.992 -14.060 -15.787 1.00 95.19 121 ARG A O 1
ATOM 955 N N . LEU A 1 122 ? 9.650 -16.031 -16.810 1.00 93.88 122 LEU A N 1
ATOM 956 C CA . LEU A 1 122 ? 11.035 -16.186 -17.294 1.00 93.88 122 LEU A CA 1
ATOM 957 C C . LEU A 1 122 ? 11.542 -14.935 -18.033 1.00 93.88 122 LEU A C 1
ATOM 959 O O . LEU A 1 122 ? 12.667 -14.495 -17.815 1.00 93.88 122 LEU A O 1
ATOM 963 N N . GLU A 1 123 ? 10.687 -14.351 -18.864 1.00 93.25 123 GLU A N 1
ATOM 964 C CA . GLU A 1 123 ? 10.913 -13.145 -19.658 1.00 93.25 123 GLU A CA 1
ATOM 965 C C . GLU A 1 123 ? 11.029 -11.852 -18.828 1.00 93.25 123 GLU A C 1
ATOM 967 O O . GLU A 1 123 ? 11.609 -10.874 -19.304 1.00 93.25 123 GLU A O 1
ATOM 972 N N . ASN A 1 124 ? 10.531 -11.852 -17.586 1.00 94.88 124 ASN A N 1
ATOM 973 C CA . ASN A 1 124 ? 10.509 -10.687 -16.697 1.00 94.88 124 ASN A CA 1
ATOM 974 C C . ASN A 1 124 ? 11.529 -10.771 -15.558 1.00 94.88 124 ASN A C 1
ATOM 976 O O . ASN A 1 124 ? 11.977 -9.730 -15.081 1.00 94.88 124 ASN A O 1
ATOM 980 N N . ARG A 1 125 ? 11.995 -11.973 -15.186 1.00 93.44 125 ARG A N 1
ATOM 981 C CA . ARG A 1 125 ? 13.009 -12.164 -14.126 1.00 93.44 125 ARG A CA 1
ATOM 982 C C . ARG A 1 125 ? 14.244 -11.285 -14.315 1.00 93.44 125 ARG A C 1
ATOM 984 O O . ARG A 1 125 ? 14.740 -10.705 -13.356 1.00 93.44 125 ARG A O 1
ATOM 991 N N . GLY A 1 12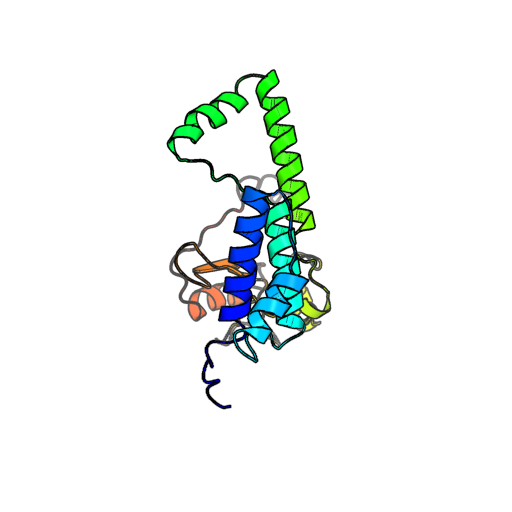6 ? 14.721 -11.155 -15.555 1.00 93.31 126 GLY A N 1
ATOM 992 C CA . GLY A 1 126 ? 15.890 -10.334 -15.889 1.00 93.31 126 GLY A CA 1
ATOM 993 C C . GLY A 1 126 ? 15.671 -8.821 -15.748 1.00 93.31 126 GLY A C 1
ATOM 994 O O . GLY A 1 126 ? 16.647 -8.069 -15.725 1.00 93.31 126 GLY A O 1
ATOM 995 N N . LYS A 1 127 ? 14.421 -8.362 -15.630 1.00 94.38 127 LYS A N 1
ATOM 996 C CA . LYS A 1 127 ? 14.053 -6.943 -15.518 1.00 94.3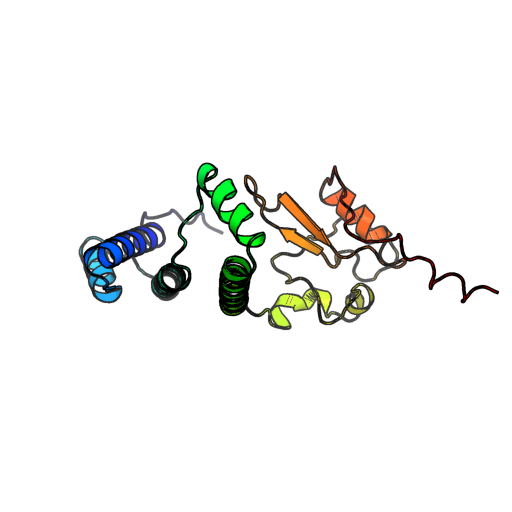8 127 LYS A CA 1
ATOM 997 C C . LYS A 1 127 ? 14.014 -6.442 -14.078 1.00 94.38 127 LYS A C 1
ATOM 999 O O . LYS A 1 127 ? 14.045 -5.237 -13.884 1.00 94.38 127 LYS A O 1
ATOM 1004 N N . ASN A 1 128 ? 14.017 -7.347 -13.100 1.00 95.94 128 ASN A N 1
ATOM 1005 C CA . ASN A 1 128 ? 14.101 -7.011 -11.679 1.00 95.94 128 ASN A CA 1
ATOM 1006 C C . ASN A 1 128 ? 15.567 -6.862 -11.255 1.00 95.94 128 ASN A C 1
ATOM 1008 O O . ASN A 1 128 ? 16.457 -7.549 -11.781 1.00 95.94 128 ASN A O 1
ATOM 1012 N N . ARG A 1 129 ? 15.846 -5.965 -10.310 1.00 95.12 129 ARG A N 1
ATOM 1013 C CA . ARG A 1 129 ? 17.163 -5.854 -9.671 1.00 95.12 129 ARG A CA 1
ATOM 1014 C C . ARG A 1 129 ? 17.384 -6.927 -8.615 1.00 95.12 129 ARG A C 1
ATOM 1016 O O . ARG A 1 129 ? 18.479 -7.478 -8.555 1.00 95.12 129 ARG A O 1
ATOM 1023 N N . ASP A 1 130 ? 16.348 -7.228 -7.842 1.00 94.69 130 ASP A N 1
ATOM 1024 C CA . ASP A 1 130 ? 16.312 -8.306 -6.857 1.00 94.69 130 ASP A CA 1
ATOM 1025 C C . ASP A 1 130 ? 15.120 -9.222 -7.162 1.00 94.69 130 ASP A C 1
ATOM 1027 O O . ASP A 1 130 ? 14.002 -8.761 -7.377 1.00 94.69 130 ASP A O 1
ATOM 1031 N N . VAL A 1 131 ? 15.361 -10.533 -7.211 1.00 92.00 131 VAL A N 1
ATOM 1032 C CA . VAL A 1 131 ? 14.313 -11.533 -7.461 1.00 92.00 131 VAL A CA 1
ATOM 1033 C C . VAL A 1 131 ? 13.355 -11.676 -6.278 1.00 92.00 131 VAL A C 1
ATOM 1035 O O . VAL A 1 131 ? 12.255 -12.181 -6.463 1.00 92.00 131 VAL A O 1
ATOM 1038 N N . MET A 1 132 ? 13.755 -11.238 -5.084 1.00 92.00 132 MET A N 1
ATOM 1039 C CA . MET A 1 132 ? 12.919 -11.253 -3.882 1.00 92.00 132 MET A CA 1
ATOM 1040 C C . MET A 1 132 ? 12.065 -9.989 -3.740 1.00 92.00 132 MET A C 1
ATOM 1042 O O . MET A 1 132 ? 11.155 -9.964 -2.916 1.00 92.00 132 MET A O 1
ATOM 1046 N N . VAL A 1 133 ? 12.335 -8.950 -4.538 1.00 94.38 133 VAL A N 1
ATOM 1047 C CA . VAL A 1 133 ? 11.616 -7.669 -4.508 1.00 94.38 133 VAL A CA 1
ATOM 1048 C C . VAL A 1 133 ? 10.901 -7.484 -5.842 1.00 94.38 133 VAL A C 1
ATOM 1050 O O . VAL A 1 133 ? 11.439 -6.916 -6.792 1.00 94.38 133 VAL A O 1
ATOM 1053 N N . VAL A 1 134 ? 9.686 -8.022 -5.918 1.00 96.44 134 VAL A N 1
ATOM 1054 C CA . VAL A 1 134 ? 8.863 -8.068 -7.132 1.00 96.44 134 VAL A CA 1
ATOM 1055 C C . VAL A 1 134 ? 7.485 -7.484 -6.814 1.00 96.44 134 VAL A C 1
ATOM 1057 O O . VAL A 1 134 ? 6.927 -7.823 -5.766 1.00 96.44 134 VAL A O 1
ATOM 1060 N N . PRO A 1 135 ? 6.925 -6.617 -7.677 1.00 96.88 135 PRO A N 1
ATOM 1061 C CA . PRO A 1 135 ? 5.657 -5.966 -7.394 1.00 96.88 135 PRO A CA 1
ATOM 1062 C C . PRO A 1 135 ? 4.509 -6.983 -7.439 1.00 96.88 135 PRO A C 1
ATOM 1064 O O . PRO A 1 135 ? 4.535 -7.891 -8.278 1.00 96.88 135 PRO A O 1
ATOM 1067 N N . PRO A 1 136 ? 3.485 -6.829 -6.586 1.00 96.62 136 PRO A N 1
ATOM 1068 C CA . PRO A 1 136 ? 2.272 -7.611 -6.718 1.00 96.62 136 PRO A CA 1
ATOM 1069 C C . PRO A 1 136 ? 1.488 -7.184 -7.964 1.00 96.62 136 PRO A C 1
ATOM 1071 O O . PRO A 1 136 ? 1.367 -5.998 -8.275 1.00 96.62 136 PRO A O 1
ATOM 1074 N N . ASP A 1 137 ? 0.902 -8.155 -8.657 1.00 95.62 137 ASP A N 1
ATOM 1075 C CA . ASP A 1 137 ? 0.246 -7.971 -9.953 1.00 95.62 137 ASP A CA 1
ATOM 1076 C C . ASP A 1 137 ? -0.963 -7.023 -9.882 1.00 95.62 137 ASP A C 1
ATOM 1078 O O . ASP A 1 137 ? -1.280 -6.361 -10.871 1.00 95.62 137 ASP A O 1
ATOM 1082 N N . HIS A 1 138 ? -1.615 -6.921 -8.718 1.00 94.75 138 HIS A N 1
ATOM 1083 C CA . HIS A 1 138 ? -2.781 -6.056 -8.506 1.00 94.75 138 HIS A CA 1
ATOM 1084 C C . HIS A 1 138 ? -2.438 -4.567 -8.336 1.00 94.75 138 HIS A C 1
ATOM 1086 O O . HIS A 1 138 ? -3.323 -3.736 -8.512 1.00 94.75 138 HIS A O 1
ATOM 1092 N N . ALA A 1 139 ? -1.192 -4.228 -7.984 1.00 95.25 139 ALA A N 1
ATOM 1093 C CA . ALA A 1 139 ? -0.748 -2.844 -7.770 1.00 95.25 139 ALA A CA 1
ATOM 1094 C C . ALA A 1 139 ? 0.295 -2.390 -8.803 1.00 95.25 139 ALA A C 1
ATOM 1096 O O . ALA A 1 139 ? 0.827 -1.286 -8.714 1.00 95.25 139 ALA A O 1
ATOM 1097 N N . ARG A 1 140 ? 0.644 -3.247 -9.766 1.00 95.38 140 ARG A N 1
ATOM 1098 C CA . ARG A 1 140 ? 1.677 -2.963 -10.762 1.00 95.38 140 ARG A CA 1
ATOM 1099 C C . ARG A 1 140 ? 1.103 -2.136 -11.926 1.00 95.38 140 ARG A C 1
ATOM 1101 O O . ARG A 1 140 ? 0.108 -2.559 -12.516 1.00 95.38 140 ARG A O 1
ATOM 1108 N N . PRO A 1 141 ? 1.769 -1.046 -12.352 1.00 96.38 141 PRO A N 1
ATOM 1109 C CA . PRO A 1 141 ? 1.404 -0.343 -13.573 1.00 96.38 141 PRO A CA 1
ATOM 1110 C C . PRO A 1 141 ? 1.713 -1.203 -14.809 1.00 96.38 141 PRO A C 1
ATOM 1112 O O . PRO A 1 141 ? 2.735 -1.898 -14.886 1.00 96.38 141 PRO A O 1
ATOM 1115 N N . TYR A 1 142 ? 0.833 -1.136 -15.806 1.00 95.00 142 TYR A N 1
ATOM 1116 C CA . TYR A 1 142 ? 1.028 -1.791 -17.099 1.00 95.00 142 TYR A CA 1
ATOM 1117 C C . TYR A 1 142 ? 1.594 -0.798 -18.110 1.00 95.00 142 TYR A C 1
ATOM 1119 O O . TYR A 1 142 ? 1.141 0.345 -18.181 1.00 95.00 142 TYR A O 1
ATOM 1127 N N . LEU A 1 143 ? 2.566 -1.256 -18.899 1.00 95.88 143 LEU A N 1
ATOM 1128 C CA . LEU A 1 143 ? 3.080 -0.509 -20.044 1.00 95.88 143 LEU A CA 1
ATOM 1129 C C . LEU A 1 143 ? 2.267 -0.874 -21.287 1.00 95.88 143 LEU A C 1
ATOM 1131 O O . LEU A 1 143 ? 2.014 -2.053 -21.551 1.00 95.88 143 LEU A O 1
ATOM 1135 N N . GLN A 1 144 ? 1.847 0.140 -22.030 1.00 93.62 144 GLN A N 1
ATOM 1136 C CA . GLN A 1 144 ? 1.006 0.029 -23.218 1.00 93.62 144 GLN A CA 1
ATOM 1137 C C . GLN A 1 144 ? 1.792 0.345 -24.486 1.00 93.62 144 GLN A C 1
ATOM 1139 O O . GLN A 1 144 ? 1.594 -0.312 -25.512 1.00 93.62 144 GLN A O 1
ATOM 1144 N N . THR A 1 145 ? 2.703 1.316 -24.420 1.00 90.69 145 THR A N 1
ATOM 1145 C CA . THR A 1 145 ? 3.511 1.698 -25.575 1.00 90.69 145 THR A CA 1
ATOM 1146 C C . THR A 1 145 ? 4.580 0.641 -25.847 1.00 90.69 145 THR A C 1
ATOM 1148 O O . THR A 1 145 ? 5.306 0.201 -24.953 1.00 90.69 145 THR A O 1
ATOM 1151 N N . LEU A 1 146 ? 4.680 0.210 -27.106 1.00 89.31 146 LEU A N 1
ATOM 1152 C CA . LEU A 1 146 ? 5.713 -0.721 -27.559 1.00 89.31 146 LEU A CA 1
ATOM 1153 C C . LEU A 1 146 ? 7.099 -0.084 -27.414 1.00 89.31 146 LEU A C 1
ATOM 1155 O O . LEU A 1 146 ? 7.332 1.022 -27.897 1.00 89.31 146 LEU A O 1
ATOM 1159 N N . HIS A 1 147 ? 8.023 -0.8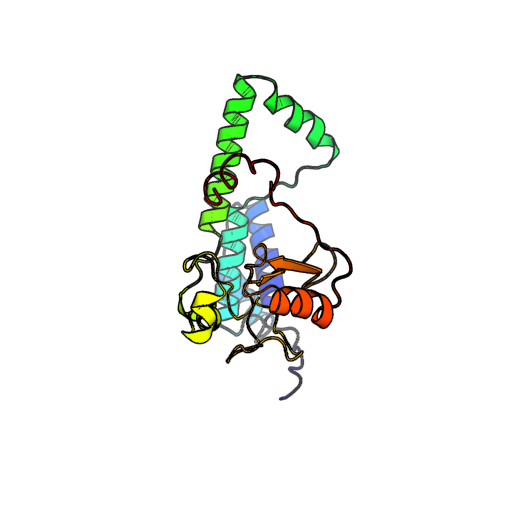03 -26.784 1.00 83.81 147 HIS A N 1
ATOM 1160 C CA . HIS A 1 147 ? 9.387 -0.342 -26.553 1.00 83.81 147 HIS A CA 1
ATOM 1161 C C . HIS A 1 147 ? 10.352 -1.519 -26.415 1.00 83.81 147 HIS A C 1
ATOM 1163 O O . HIS A 1 147 ? 9.978 -2.605 -25.961 1.00 83.81 147 HIS A O 1
ATOM 1169 N N . GLY A 1 148 ? 11.615 -1.275 -26.766 1.00 80.31 148 GLY A N 1
ATOM 1170 C CA . GLY A 1 148 ? 12.674 -2.277 -26.720 1.00 80.31 148 GLY A CA 1
ATOM 1171 C C . GLY A 1 148 ? 12.374 -3.534 -27.548 1.00 80.31 148 GLY A C 1
ATOM 1172 O O . GLY A 1 148 ? 11.434 -3.598 -28.335 1.00 80.31 148 GLY A O 1
ATOM 1173 N N . GLU A 1 149 ? 13.192 -4.566 -27.347 1.00 77.38 149 GLU A N 1
ATOM 1174 C CA . GLU A 1 149 ? 13.076 -5.861 -28.042 1.00 77.38 149 GLU A CA 1
ATOM 1175 C C . GLU A 1 149 ? 12.503 -6.970 -27.136 1.00 77.38 149 GLU A C 1
ATOM 1177 O O . GLU A 1 149 ? 12.616 -8.164 -27.421 1.00 77.38 149 GLU A O 1
ATOM 1182 N N . SER A 1 150 ? 11.928 -6.604 -25.984 1.00 75.88 150 SER A N 1
ATOM 1183 C CA . SER A 1 150 ? 11.472 -7.588 -25.001 1.00 75.88 150 SER A CA 1
ATOM 1184 C C . SER A 1 150 ? 10.244 -8.360 -25.485 1.00 75.88 150 SER A C 1
ATOM 1186 O O . SER A 1 150 ? 9.294 -7.784 -26.005 1.00 75.88 150 SER A O 1
ATOM 1188 N N . LYS A 1 151 ? 10.219 -9.672 -25.207 1.00 76.25 151 LYS A N 1
ATOM 1189 C CA . LYS A 1 151 ? 9.050 -10.535 -25.457 1.00 76.25 151 LYS A CA 1
ATOM 1190 C C . LYS A 1 151 ? 7.804 -10.115 -24.672 1.00 76.25 151 LYS A C 1
ATOM 1192 O O . LYS A 1 151 ? 6.697 -10.402 -25.107 1.00 76.25 151 LYS A O 1
ATOM 1197 N N . ASP A 1 152 ? 7.987 -9.469 -23.523 1.00 83.75 152 ASP A N 1
ATOM 1198 C CA . ASP A 1 152 ? 6.901 -8.903 -22.722 1.00 83.75 152 ASP A CA 1
ATOM 1199 C C . ASP A 1 152 ? 7.195 -7.428 -22.450 1.00 83.75 152 ASP A C 1
ATOM 1201 O O . ASP A 1 152 ? 7.817 -7.079 -21.454 1.00 83.75 152 ASP A O 1
ATOM 1205 N N . TYR A 1 153 ? 6.782 -6.536 -23.337 1.00 87.56 153 TYR A N 1
ATOM 1206 C CA . TYR A 1 153 ? 6.978 -5.102 -23.128 1.00 87.56 153 TYR A CA 1
ATOM 1207 C C . TYR A 1 153 ? 6.025 -4.526 -22.065 1.00 87.56 153 TYR A C 1
ATOM 1209 O O . TYR A 1 153 ? 6.170 -3.377 -21.693 1.00 87.56 153 TYR A O 1
ATOM 1217 N N . THR A 1 154 ? 5.073 -5.291 -21.518 1.00 93.88 154 THR A N 1
ATOM 1218 C CA . THR A 1 154 ? 4.069 -4.752 -20.577 1.00 93.88 154 THR A CA 1
ATOM 1219 C C . THR A 1 154 ? 4.563 -4.670 -19.129 1.00 93.88 154 THR A C 1
ATOM 1221 O O . THR A 1 154 ? 3.879 -4.116 -18.260 1.00 93.88 154 THR A O 1
ATOM 1224 N N . TYR A 1 155 ? 5.734 -5.254 -18.850 1.00 95.94 155 TYR A N 1
ATOM 1225 C CA . TYR A 1 155 ? 6.267 -5.432 -17.504 1.00 95.94 155 TYR A CA 1
ATOM 1226 C C . TYR A 1 155 ? 7.367 -4.436 -17.129 1.00 95.94 155 TYR A C 1
ATOM 1228 O O . TYR A 1 155 ? 8.381 -4.323 -17.820 1.00 95.94 155 TYR A O 1
ATOM 1236 N N . ILE A 1 156 ? 7.220 -3.849 -15.940 1.00 96.88 156 ILE A N 1
ATOM 1237 C CA . ILE A 1 156 ? 8.259 -3.119 -15.210 1.00 96.88 156 ILE A CA 1
ATOM 1238 C C . ILE A 1 156 ? 8.121 -3.375 -13.702 1.00 96.88 156 ILE A C 1
ATOM 1240 O O . ILE A 1 156 ? 7.014 -3.594 -13.206 1.00 96.88 156 ILE A O 1
ATOM 1244 N N . ASN A 1 157 ? 9.243 -3.359 -12.975 1.00 97.62 157 ASN A N 1
ATOM 1245 C CA . ASN A 1 157 ? 9.257 -3.461 -11.516 1.00 97.62 157 ASN A CA 1
ATOM 1246 C C . ASN A 1 157 ? 8.891 -2.110 -10.882 1.00 97.62 157 ASN A C 1
ATOM 1248 O O . ASN A 1 157 ? 9.762 -1.302 -10.562 1.00 97.62 157 ASN A O 1
ATOM 1252 N N . ALA A 1 158 ? 7.589 -1.867 -10.764 1.00 98.19 158 ALA A N 1
ATOM 1253 C CA . ALA A 1 158 ? 7.024 -0.675 -10.156 1.00 98.19 158 ALA A CA 1
ATOM 1254 C C . ALA A 1 158 ? 5.683 -1.000 -9.484 1.00 98.19 158 ALA A C 1
ATOM 1256 O O . ALA A 1 158 ? 5.053 -2.006 -9.812 1.00 98.19 158 ALA A O 1
ATOM 1257 N N . VAL A 1 159 ? 5.235 -0.135 -8.579 1.00 98.00 159 VAL A N 1
ATOM 1258 C CA . VAL A 1 159 ? 3.901 -0.179 -7.965 1.00 98.00 159 VAL A CA 1
ATOM 1259 C C . VAL A 1 159 ? 3.260 1.203 -7.981 1.00 98.00 159 VAL A C 1
ATOM 1261 O O . VAL A 1 159 ? 3.942 2.209 -7.781 1.00 98.00 159 VAL A O 1
ATOM 1264 N N . GLU A 1 160 ? 1.955 1.245 -8.213 1.00 98.00 160 GLU A N 1
ATOM 1265 C CA . GLU A 1 160 ? 1.120 2.419 -7.979 1.00 98.00 160 GLU A CA 1
ATOM 1266 C C . GLU A 1 160 ? 0.812 2.518 -6.480 1.00 98.00 160 GLU A C 1
ATOM 1268 O O . GLU A 1 160 ? 0.505 1.522 -5.822 1.00 98.00 160 GLU A O 1
ATOM 1273 N N . VAL A 1 161 ? 0.938 3.721 -5.928 1.00 97.25 161 VAL A N 1
ATOM 1274 C CA . VAL A 1 161 ? 0.737 4.007 -4.508 1.00 97.25 161 VAL A CA 1
ATOM 1275 C C . VAL A 1 161 ? -0.236 5.168 -4.377 1.00 97.25 161 VAL A C 1
ATOM 1277 O O . VAL A 1 161 ? -0.079 6.217 -5.012 1.00 97.25 161 VAL A O 1
ATOM 1280 N N . ASP A 1 162 ? -1.246 4.976 -3.536 1.00 97.44 162 ASP A N 1
ATOM 1281 C CA . ASP A 1 162 ? -2.199 6.019 -3.184 1.00 97.44 162 ASP A CA 1
ATOM 1282 C C . ASP A 1 162 ? -1.484 7.180 -2.486 1.00 97.44 162 ASP A C 1
ATOM 1284 O O . ASP A 1 162 ? -0.607 6.994 -1.640 1.00 97.44 162 ASP A O 1
ATOM 1288 N N . GLY A 1 163 ? -1.855 8.401 -2.854 1.00 97.00 163 GLY A N 1
ATOM 1289 C CA . GLY A 1 163 ? -1.402 9.593 -2.159 1.00 97.00 163 GLY A CA 1
ATOM 1290 C C . GLY A 1 163 ? -2.426 10.072 -1.142 1.00 97.00 163 GLY A C 1
ATOM 1291 O O . GLY A 1 163 ? -3.414 9.405 -0.840 1.00 97.00 163 GLY A O 1
ATOM 1292 N N . PHE A 1 164 ? -2.201 11.268 -0.603 1.00 95.75 164 PHE A N 1
ATOM 1293 C CA . PHE A 1 164 ? -3.083 11.812 0.430 1.00 95.75 164 PHE A CA 1
ATOM 1294 C C . PHE A 1 164 ? -4.469 12.182 -0.117 1.00 95.75 164 PHE A C 1
ATOM 1296 O O . PHE A 1 164 ? -5.467 12.062 0.588 1.00 95.75 164 PHE A O 1
ATOM 1303 N N . THR A 1 165 ? -4.537 12.651 -1.368 1.00 96.00 165 THR A N 1
ATOM 1304 C CA . THR A 1 165 ? -5.787 13.174 -1.957 1.00 96.00 165 THR A CA 1
ATOM 1305 C C . THR A 1 165 ? -6.324 12.345 -3.113 1.00 96.00 165 THR A C 1
ATOM 1307 O O . THR A 1 165 ? -7.499 12.469 -3.460 1.00 96.00 165 THR A O 1
ATOM 1310 N N . ARG A 1 166 ? -5.479 11.522 -3.740 1.00 95.31 166 ARG A N 1
ATOM 1311 C CA . ARG A 1 166 ? -5.812 10.789 -4.961 1.00 95.31 166 ARG A CA 1
ATOM 1312 C C . ARG A 1 166 ? -5.295 9.362 -4.881 1.00 95.31 166 ARG A C 1
ATOM 1314 O O . ARG A 1 166 ? -4.206 9.119 -4.366 1.00 95.31 166 ARG A O 1
ATOM 1321 N N . LYS A 1 167 ? -6.075 8.436 -5.437 1.00 95.00 167 LYS A N 1
ATOM 1322 C CA . LYS A 1 167 ? -5.605 7.072 -5.684 1.00 95.00 167 LYS A CA 1
ATOM 1323 C C . LYS A 1 167 ? -4.545 7.053 -6.778 1.00 95.00 167 LYS A C 1
ATOM 1325 O O . LYS A 1 167 ? -4.617 7.887 -7.682 1.00 95.00 167 LYS A O 1
ATOM 1330 N N . ASN A 1 168 ? -3.613 6.106 -6.692 1.00 94.75 168 ASN A N 1
ATOM 1331 C CA . ASN A 1 168 ? -2.527 5.899 -7.658 1.00 94.75 168 ASN A CA 1
ATOM 1332 C C . ASN A 1 168 ? -1.772 7.206 -7.985 1.00 94.75 168 ASN A C 1
ATOM 1334 O O . ASN A 1 168 ? -1.484 7.515 -9.139 1.00 94.75 168 ASN A O 1
ATOM 1338 N N . GLU A 1 169 ? -1.512 8.025 -6.962 1.00 96.44 169 GLU A N 1
ATOM 1339 C CA . GLU A 1 169 ? -0.889 9.345 -7.122 1.00 96.44 169 GLU A CA 1
ATOM 1340 C C . GLU A 1 169 ? 0.620 9.246 -7.361 1.00 96.44 169 GLU A C 1
ATOM 1342 O O . GLU A 1 169 ? 1.200 10.087 -8.051 1.00 96.44 169 GLU A O 1
ATOM 1347 N N . PHE A 1 170 ? 1.253 8.218 -6.799 1.00 98.19 170 PHE A N 1
ATOM 1348 C CA . PHE A 1 170 ? 2.681 7.979 -6.928 1.00 98.19 170 PHE A CA 1
ATOM 1349 C C . PHE A 1 170 ? 2.943 6.653 -7.624 1.00 98.19 170 PHE A C 1
ATOM 1351 O O . PHE A 1 170 ? 2.210 5.684 -7.448 1.00 98.19 170 PHE A O 1
ATOM 1358 N N . ILE A 1 171 ? 4.047 6.594 -8.363 1.00 98.44 171 ILE A N 1
ATOM 1359 C CA . ILE A 1 171 ? 4.612 5.339 -8.845 1.00 98.44 171 ILE A CA 1
ATOM 1360 C C . ILE A 1 171 ? 5.965 5.160 -8.172 1.00 98.44 171 ILE A C 1
ATOM 1362 O O . ILE A 1 171 ? 6.858 6.000 -8.310 1.00 98.44 171 ILE A O 1
ATOM 1366 N N . VAL A 1 172 ? 6.112 4.067 -7.431 1.00 98.00 172 VAL A N 1
ATOM 1367 C CA . VAL A 1 172 ? 7.368 3.687 -6.786 1.00 98.00 172 VAL A CA 1
ATOM 1368 C C . VAL A 1 172 ? 8.015 2.598 -7.629 1.00 98.00 172 VAL A C 1
ATOM 1370 O O . VAL A 1 172 ? 7.433 1.541 -7.844 1.00 98.00 172 VAL A O 1
ATOM 1373 N N . THR A 1 173 ? 9.223 2.859 -8.120 1.00 97.62 173 THR A N 1
ATOM 1374 C CA . THR A 1 173 ? 9.986 1.947 -8.982 1.00 97.62 173 THR A CA 1
ATOM 1375 C C . THR A 1 173 ? 11.424 1.848 -8.495 1.00 97.62 173 THR A C 1
ATOM 1377 O O . THR A 1 173 ? 11.969 2.795 -7.921 1.00 97.62 173 THR A O 1
ATOM 1380 N N . GLU A 1 174 ? 12.075 0.717 -8.766 1.00 95.25 174 GLU A N 1
ATOM 1381 C CA . GLU A 1 174 ? 13.533 0.656 -8.683 1.00 95.25 174 GLU A CA 1
ATOM 1382 C C . GLU A 1 174 ? 14.172 1.641 -9.679 1.00 95.25 174 GLU A C 1
ATOM 1384 O O . GLU A 1 174 ? 13.577 1.993 -10.702 1.00 95.25 174 GLU A O 1
ATOM 1389 N N . TRP A 1 175 ? 15.411 2.070 -9.410 1.00 93.25 175 TRP A N 1
ATOM 1390 C CA . TRP A 1 175 ? 16.199 2.782 -10.421 1.00 93.25 175 TRP A CA 1
ATOM 1391 C C . TRP A 1 175 ? 16.321 1.895 -11.671 1.00 93.25 175 TRP A C 1
ATOM 1393 O O . TRP A 1 175 ? 16.574 0.699 -11.501 1.00 93.25 175 TRP A O 1
ATOM 1403 N N . PRO A 1 176 ? 16.180 2.406 -12.907 1.00 93.88 176 PRO A N 1
ATOM 1404 C CA . PRO A 1 176 ? 16.269 1.567 -14.096 1.00 93.88 176 PRO A CA 1
ATOM 1405 C C . PRO A 1 176 ? 17.632 0.875 -14.226 1.00 93.88 176 PRO A C 1
ATOM 1407 O O . PRO A 1 176 ? 18.693 1.408 -13.884 1.00 93.88 176 PRO A O 1
ATOM 1410 N N . LYS A 1 177 ? 17.611 -0.360 -14.725 1.00 92.44 177 LYS A N 1
ATOM 1411 C CA . LYS A 1 177 ? 18.801 -1.071 -15.211 1.00 92.44 177 LYS A CA 1
ATOM 1412 C C . LYS A 1 177 ? 19.081 -0.586 -16.629 1.00 92.44 177 LYS A C 1
ATOM 1414 O O . LYS A 1 177 ? 18.168 -0.133 -17.307 1.00 92.44 177 LYS A O 1
ATOM 1419 N N . LEU A 1 178 ? 20.307 -0.771 -17.124 1.00 91.94 178 LEU A N 1
ATOM 1420 C CA . LEU A 1 178 ? 20.626 -0.459 -18.527 1.00 91.94 178 LEU A CA 1
ATOM 1421 C C . LEU A 1 178 ? 19.662 -1.154 -19.504 1.00 91.94 178 LEU A C 1
ATOM 1423 O O . LEU A 1 178 ? 19.238 -0.553 -20.480 1.00 91.94 178 LEU A O 1
ATOM 1427 N N . SER A 1 179 ? 19.257 -2.387 -19.192 1.00 92.38 179 SER A N 1
ATOM 1428 C CA . SER A 1 179 ? 18.318 -3.180 -19.990 1.00 92.38 179 SER A CA 1
ATOM 1429 C C . SER A 1 179 ? 16.840 -2.794 -19.830 1.00 92.38 179 SER A C 1
ATOM 1431 O O . SER A 1 179 ? 15.999 -3.418 -20.466 1.00 92.38 179 SER A O 1
ATOM 1433 N N . THR A 1 180 ? 16.496 -1.855 -18.941 1.00 94.31 180 THR A N 1
ATOM 1434 C CA . THR A 1 180 ? 15.106 -1.444 -18.658 1.00 94.31 180 THR A CA 1
ATOM 1435 C C . THR A 1 180 ? 14.890 0.069 -18.768 1.00 94.31 180 THR A C 1
ATOM 1437 O O . THR A 1 180 ? 13.832 0.561 -18.382 1.00 94.31 180 THR A O 1
ATOM 1440 N N . ILE A 1 181 ? 15.857 0.816 -19.320 1.00 95.19 181 ILE A N 1
ATOM 1441 C CA . ILE A 1 181 ? 15.736 2.269 -19.542 1.00 95.19 181 ILE A CA 1
ATOM 1442 C C . ILE A 1 181 ? 14.537 2.592 -20.443 1.00 95.19 181 ILE A C 1
ATOM 1444 O O . ILE A 1 181 ? 13.775 3.504 -20.131 1.00 95.19 181 ILE A O 1
ATOM 1448 N N . ASP A 1 182 ? 14.331 1.821 -21.511 1.00 95.06 182 ASP A N 1
ATOM 1449 C CA . ASP A 1 182 ? 13.208 2.035 -22.432 1.00 95.06 182 ASP A CA 1
ATOM 1450 C C . ASP A 1 182 ? 11.860 1.813 -21.735 1.00 95.06 182 ASP A C 1
ATOM 1452 O O . ASP A 1 182 ? 10.928 2.600 -21.902 1.00 95.06 182 ASP A O 1
ATOM 1456 N N . SER A 1 183 ? 11.772 0.783 -20.887 1.00 95.88 183 SER A N 1
ATOM 1457 C CA . SER A 1 183 ? 10.584 0.512 -20.072 1.00 95.88 183 SER A CA 1
ATOM 1458 C C . SER A 1 183 ? 10.326 1.621 -19.058 1.00 95.88 183 SER A C 1
ATOM 1460 O O . SER A 1 183 ? 9.178 1.985 -18.833 1.00 95.88 183 SER A O 1
ATOM 1462 N N . PHE A 1 184 ? 11.378 2.196 -18.469 1.00 97.19 184 PHE A N 1
ATOM 1463 C CA . PHE A 1 184 ? 11.250 3.318 -17.541 1.00 97.19 184 PHE A CA 1
ATOM 1464 C C . PHE A 1 184 ? 10.712 4.575 -18.230 1.00 97.19 184 PHE A C 1
ATOM 1466 O O . PHE A 1 184 ? 9.791 5.206 -17.720 1.00 97.19 184 PHE A O 1
ATOM 1473 N N . TRP A 1 185 ? 11.230 4.932 -19.405 1.00 96.69 185 TRP A N 1
ATOM 1474 C CA . TRP A 1 185 ? 10.697 6.084 -20.139 1.00 96.69 185 TRP A CA 1
ATOM 1475 C C . TRP A 1 185 ? 9.290 5.838 -20.670 1.00 96.69 185 TRP A C 1
ATOM 1477 O O . TRP A 1 185 ? 8.477 6.759 -20.689 1.00 96.69 185 TRP A O 1
ATOM 1487 N N . THR A 1 186 ? 8.978 4.592 -21.018 1.00 97.06 186 THR A N 1
ATOM 1488 C CA . THR A 1 186 ? 7.615 4.199 -21.373 1.00 97.06 186 THR A CA 1
ATOM 1489 C C . THR A 1 186 ? 6.665 4.328 -20.188 1.00 97.06 186 THR A C 1
ATOM 1491 O O . THR A 1 186 ? 5.585 4.875 -20.351 1.00 97.06 186 THR A O 1
ATOM 1494 N N . LEU A 1 187 ? 7.078 3.917 -18.984 1.00 97.75 187 LEU A N 1
ATOM 1495 C CA . LEU A 1 187 ? 6.309 4.126 -17.755 1.00 97.75 187 LEU A CA 1
ATOM 1496 C C . LEU A 1 187 ? 5.992 5.611 -17.555 1.00 97.75 187 LEU A C 1
ATOM 1498 O O . LEU A 1 187 ? 4.834 5.971 -17.369 1.00 97.75 187 LEU A O 1
ATOM 1502 N N . VAL A 1 188 ? 7.015 6.467 -17.640 1.00 98.00 188 VAL A N 1
ATOM 1503 C CA . VAL A 1 188 ? 6.878 7.925 -17.489 1.00 98.00 188 VAL A CA 1
ATOM 1504 C C . VAL A 1 188 ? 5.898 8.501 -18.512 1.00 98.00 188 VAL A C 1
ATOM 1506 O O . VAL A 1 188 ? 5.081 9.350 -18.164 1.00 98.00 188 VAL A O 1
ATOM 1509 N N . PHE A 1 189 ? 5.972 8.039 -19.759 1.00 97.25 189 PHE A N 1
ATOM 1510 C CA . PHE A 1 189 ? 5.103 8.493 -20.837 1.00 97.25 189 PHE A CA 1
ATOM 1511 C C . PHE A 1 189 ? 3.658 7.997 -20.670 1.00 97.25 189 PHE A C 1
ATOM 1513 O O . PHE A 1 189 ? 2.740 8.813 -20.596 1.00 97.25 189 PHE A O 1
ATOM 1520 N N . ASP A 1 190 ? 3.458 6.683 -20.547 1.00 97.56 190 ASP A N 1
ATOM 1521 C CA . ASP A 1 190 ? 2.138 6.041 -20.474 1.00 97.56 190 ASP A CA 1
ATOM 1522 C C . ASP A 1 190 ? 1.341 6.509 -19.249 1.00 97.56 190 ASP A C 1
ATOM 1524 O O . ASP A 1 190 ? 0.129 6.708 -19.329 1.00 97.56 190 ASP A O 1
ATOM 1528 N N . HIS A 1 191 ? 2.025 6.742 -18.125 1.00 96.94 191 HIS A N 1
ATOM 1529 C CA . HIS A 1 191 ? 1.410 7.191 -16.871 1.00 96.94 191 HIS A CA 1
ATOM 1530 C C . HIS A 1 191 ? 1.455 8.708 -16.683 1.00 96.94 191 HIS A C 1
ATOM 1532 O O . HIS A 1 191 ? 1.132 9.212 -15.608 1.00 96.94 191 HIS A O 1
ATOM 1538 N N . SER A 1 192 ? 1.837 9.458 -17.725 1.00 96.81 192 SER A N 1
ATOM 1539 C CA . SER A 1 192 ? 1.873 10.926 -17.713 1.00 96.81 192 SER A CA 1
ATOM 1540 C C . SER A 1 192 ? 2.612 11.488 -16.488 1.00 96.81 192 SER A C 1
ATOM 1542 O O . SER A 1 192 ? 2.143 12.409 -15.811 1.00 96.81 192 SER A O 1
ATOM 1544 N N . CYS A 1 193 ? 3.769 10.916 -16.157 1.00 97.31 193 CYS A N 1
ATOM 1545 C CA . CYS A 1 193 ? 4.566 11.366 -15.025 1.00 97.31 193 CYS A CA 1
ATOM 1546 C C . CYS A 1 193 ? 5.251 12.699 -15.360 1.00 97.31 193 CYS A C 1
ATOM 1548 O O . CYS A 1 193 ? 6.057 12.788 -16.283 1.00 97.31 193 CYS A O 1
ATOM 1550 N N . HIS A 1 194 ? 4.967 13.736 -14.572 1.00 96.50 194 HIS A N 1
ATOM 1551 C CA . HIS A 1 194 ? 5.519 15.082 -14.786 1.00 96.50 194 HIS A CA 1
ATOM 1552 C C . HIS A 1 194 ? 6.789 15.352 -13.967 1.00 96.50 194 HIS A C 1
ATOM 1554 O O . HIS A 1 194 ? 7.568 16.245 -14.297 1.00 96.50 194 HIS A O 1
ATOM 1560 N N . THR A 1 195 ? 7.003 14.578 -12.902 1.00 97.88 195 THR A N 1
ATOM 1561 C CA . THR A 1 195 ? 8.099 14.768 -11.950 1.00 97.88 195 THR A CA 1
ATOM 1562 C C . THR A 1 195 ? 8.733 13.423 -11.633 1.00 97.88 195 THR A C 1
ATOM 1564 O O . THR A 1 195 ? 8.036 12.477 -11.278 1.00 97.88 195 THR A O 1
ATOM 1567 N N . ILE A 1 196 ? 10.062 13.357 -11.712 1.00 97.75 196 ILE A N 1
ATOM 1568 C CA . ILE A 1 196 ? 10.853 12.189 -11.315 1.00 97.75 196 ILE A CA 1
ATOM 1569 C C . ILE A 1 196 ? 11.698 12.585 -10.107 1.00 97.75 196 ILE A C 1
ATOM 1571 O O . ILE A 1 196 ? 12.502 13.516 -10.180 1.00 97.75 196 ILE A O 1
ATOM 1575 N N . VAL A 1 197 ? 11.534 11.863 -8.999 1.00 97.06 197 VAL A N 1
ATOM 1576 C CA . VAL A 1 197 ? 12.329 12.047 -7.780 1.00 97.06 197 VAL A CA 1
ATOM 1577 C C . VAL A 1 197 ? 13.307 10.885 -7.657 1.00 97.06 197 VAL A C 1
ATOM 1579 O O . VAL A 1 197 ? 12.901 9.733 -7.539 1.00 97.06 197 VAL A O 1
ATOM 1582 N N . ASN A 1 198 ? 14.606 11.179 -7.676 1.00 95.19 198 ASN A N 1
ATOM 1583 C CA . ASN A 1 198 ? 15.648 10.171 -7.503 1.00 95.19 198 ASN A CA 1
ATOM 1584 C C . ASN A 1 198 ? 16.189 10.203 -6.068 1.00 95.19 198 ASN A C 1
ATOM 1586 O O . ASN A 1 198 ? 16.831 11.172 -5.670 1.00 95.19 198 ASN A O 1
ATOM 1590 N N . LEU A 1 199 ? 15.958 9.124 -5.317 1.00 93.25 199 LEU A N 1
ATOM 1591 C CA . LEU A 1 199 ? 16.444 8.953 -3.941 1.00 93.25 199 LEU A CA 1
ATOM 1592 C C . LEU A 1 199 ? 17.762 8.157 -3.859 1.00 93.25 199 LEU A C 1
ATOM 1594 O O . LEU A 1 199 ? 18.233 7.846 -2.766 1.00 93.25 199 LEU A O 1
ATOM 1598 N N . SER A 1 200 ? 18.373 7.803 -4.997 1.00 84.94 200 SER A N 1
ATOM 1599 C CA . SER A 1 200 ? 19.644 7.073 -5.014 1.00 84.94 200 SER A CA 1
ATOM 1600 C C . SER A 1 200 ? 20.833 7.989 -4.712 1.00 84.94 200 SER A C 1
ATOM 1602 O O . SER A 1 200 ? 20.999 9.062 -5.292 1.00 84.94 200 SER A O 1
ATOM 1604 N N . ASN A 1 201 ? 21.716 7.533 -3.823 1.00 72.06 201 ASN A N 1
ATOM 1605 C CA . ASN A 1 201 ? 22.968 8.220 -3.532 1.00 72.06 201 ASN A CA 1
ATOM 1606 C C . ASN A 1 201 ? 24.033 7.848 -4.579 1.00 72.06 201 ASN A C 1
ATOM 1608 O O . ASN A 1 201 ? 24.877 6.983 -4.348 1.00 72.06 201 ASN A O 1
ATOM 1612 N N . GLN A 1 202 ? 24.004 8.500 -5.744 1.00 63.94 202 GLN A N 1
ATOM 1613 C CA . GLN A 1 202 ? 25.014 8.294 -6.796 1.00 63.94 202 GLN A CA 1
ATOM 1614 C C . GLN A 1 202 ? 26.380 8.945 -6.479 1.00 63.94 202 GLN A C 1
ATOM 1616 O O . GLN A 1 202 ? 27.286 8.925 -7.309 1.00 63.94 202 GLN A O 1
ATOM 1621 N N . GLY A 1 203 ? 26.560 9.519 -5.282 1.00 52.72 203 GLY A N 1
ATOM 1622 C CA . GLY A 1 203 ? 27.772 10.240 -4.877 1.00 52.72 203 GLY A CA 1
ATOM 1623 C C . GLY A 1 203 ? 28.951 9.372 -4.418 1.00 52.72 203 GLY A C 1
ATOM 1624 O O . GLY A 1 203 ? 30.055 9.892 -4.280 1.00 52.72 203 GLY A O 1
ATOM 1625 N N . ASN A 1 204 ? 28.776 8.060 -4.21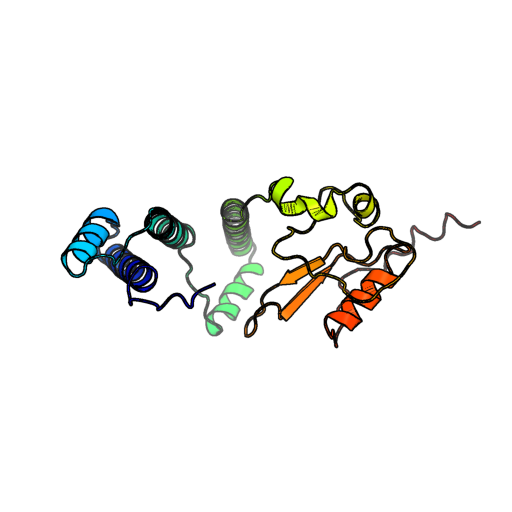8 1.00 49.38 204 ASN A N 1
ATOM 1626 C CA . ASN A 1 204 ? 29.852 7.159 -3.769 1.00 49.38 204 ASN A CA 1
ATOM 1627 C C . ASN A 1 204 ? 30.524 6.367 -4.909 1.00 49.38 204 ASN A C 1
ATOM 1629 O O . ASN A 1 204 ? 30.987 5.240 -4.738 1.00 49.38 204 ASN A O 1
ATOM 1633 N N . SER A 1 205 ? 30.667 6.994 -6.077 1.00 48.44 205 SER A N 1
ATOM 1634 C CA . SER A 1 205 ? 31.358 6.476 -7.272 1.00 48.44 205 SER A CA 1
ATOM 1635 C C . SER A 1 205 ? 32.889 6.380 -7.140 1.00 48.44 205 SER A C 1
ATOM 1637 O O . SER A 1 205 ? 33.607 6.521 -8.129 1.00 48.44 205 SER A O 1
ATOM 1639 N N . ARG A 1 206 ? 33.433 6.155 -5.934 1.00 46.72 206 ARG A N 1
ATOM 1640 C CA . ARG A 1 206 ? 34.861 5.823 -5.759 1.00 46.72 206 ARG A CA 1
ATOM 1641 C C . ARG A 1 206 ? 35.162 4.338 -5.980 1.00 46.72 206 ARG A C 1
ATOM 1643 O O . ARG A 1 206 ? 36.326 3.991 -6.121 1.00 46.72 206 ARG A O 1
ATOM 1650 N N . VAL A 1 207 ? 34.143 3.480 -6.075 1.00 49.84 207 VAL A N 1
ATOM 1651 C CA . VAL A 1 207 ? 34.325 2.022 -6.233 1.00 49.84 207 VAL A CA 1
ATOM 1652 C C . VAL A 1 207 ? 34.182 1.547 -7.691 1.00 49.84 207 VAL A C 1
ATOM 1654 O O . VAL A 1 207 ? 34.680 0.487 -8.043 1.00 49.84 207 VAL A O 1
ATOM 1657 N N . SER A 1 208 ? 33.596 2.342 -8.591 1.00 41.12 208 SER A N 1
ATOM 1658 C CA . SER A 1 208 ? 33.335 1.937 -9.986 1.00 41.12 208 SER A CA 1
ATOM 1659 C C . SER A 1 208 ? 34.390 2.379 -11.014 1.00 41.12 208 SER A C 1
ATOM 1661 O O . SER A 1 208 ? 34.281 2.011 -12.180 1.00 41.12 208 SER A O 1
ATOM 1663 N N . ARG A 1 209 ? 35.439 3.117 -10.615 1.00 38.44 209 ARG A N 1
ATOM 1664 C CA . ARG A 1 209 ? 36.534 3.534 -11.523 1.00 38.44 209 ARG A CA 1
ATOM 1665 C C . ARG A 1 209 ? 37.706 2.550 -11.632 1.00 38.44 209 ARG A C 1
ATOM 1667 O O . ARG A 1 209 ? 38.618 2.821 -12.398 1.00 38.44 209 ARG A O 1
ATOM 1674 N N . LEU A 1 210 ? 37.692 1.427 -10.911 1.00 40.78 210 LEU A N 1
ATOM 1675 C CA . LEU A 1 210 ? 38.786 0.440 -10.955 1.00 40.78 210 LEU A CA 1
ATOM 1676 C C . LEU A 1 210 ? 38.568 -0.720 -11.942 1.00 40.78 210 LEU A C 1
ATOM 1678 O O . LEU A 1 210 ? 39.445 -1.562 -12.061 1.00 40.78 210 LEU A O 1
ATOM 1682 N N . ASN A 1 211 ? 37.453 -0.754 -12.680 1.00 41.59 211 ASN A N 1
ATOM 1683 C CA . ASN A 1 211 ? 37.175 -1.834 -13.643 1.00 41.59 211 ASN A CA 1
ATOM 1684 C C . ASN A 1 211 ? 37.296 -1.416 -15.119 1.00 41.59 211 ASN A C 1
ATOM 1686 O O . ASN A 1 211 ? 36.839 -2.146 -15.992 1.00 41.59 211 ASN A O 1
ATOM 1690 N N . TYR A 1 212 ? 37.916 -0.270 -15.407 1.00 43.06 212 TYR A N 1
ATOM 1691 C CA . TYR A 1 212 ? 38.281 0.122 -16.772 1.00 43.06 212 TYR A CA 1
ATOM 1692 C C . TYR A 1 212 ? 39.658 0.791 -16.783 1.00 43.06 212 TYR A C 1
ATOM 1694 O O . TYR A 1 212 ? 39.770 2.009 -16.916 1.00 43.06 212 TYR A O 1
ATOM 1702 N N . SER A 1 213 ? 40.696 -0.027 -16.612 1.00 35.78 213 SER A N 1
ATOM 1703 C CA . SER A 1 213 ? 42.081 0.257 -17.007 1.00 35.78 213 SER A CA 1
ATOM 1704 C C . SER A 1 213 ? 42.854 -1.048 -17.089 1.00 35.78 213 SER A C 1
ATOM 1706 O O . SER A 1 213 ? 42.882 -1.737 -16.044 1.00 35.78 213 SER A O 1
#

InterPro domains:
  IPR000242 Tyrosine-specific protein phosphatase, PTPase domain [PF00102] (6-63)
  IPR000242 Tyrosine-specific protein phosphatase, PTPase domain [PF00102] (124-204)
  IPR000242 Tyrosine-specific protein phosphatase, PTPase domain [PS50055] (1-64)
  IPR000242 Tyrosine-specific protein phosphatase, PTPase domain [PS50055] (123-201)
  IPR000387 Tyrosine-specific protein phosphatases domain [PS50056] (6-55)
  IPR029021 Protein-tyrosine phosphatase-like [G3DSA:3.90.190.10] (5-70)
  IPR029021 Protein-tyrosine phosphatase-like [G3DSA:3.90.190.10] (72-211)
  IPR029021 Protein-tyrosine phosphatase-like [SSF52799] (6-86)
  IPR029021 Protein-tyrosine phosphatase-like [SSF52799] (108-202)
  IPR050348 Protein-Tyrosine Phosphatase [PTHR19134] (6-195)

Radius of gyration: 24.14 Å; chains: 1; bounding box: 76×38×57 Å

Organism: Toxocara canis (NCBI:txid6265)